Protein AF-A0A667X844-F1 (afdb_monomer_lite)

InterPro domains:
  IPR006612 THAP-type zinc finger [PF05485] (5-55)
  IPR006612 THAP-type zinc finger [PS50950] (1-88)

Secondary structure (DSSP, 8-state):
---B--STT---BTTT-TTPEEEEPPPTTT-HHHHHHHHHHHTPPPPTT-SSPP---TT-EEEEP--SS----TTSSHHHHHHHHHHHHH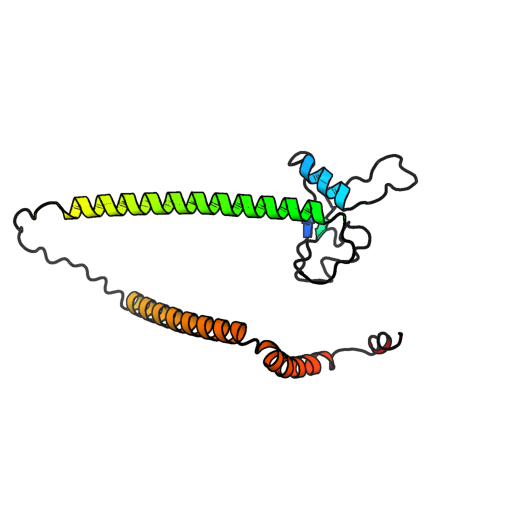HHHHHHHHHHHHHHHHHHHHHHHHHHHTS-----------------HHHHHHHHHHHHHHHHHHHHHHHHHHHHHTTTHHHHHHHHHHHHHHHHHTS--TTGGGGS---

Structure (mmCIF, N/CA/C/O backbone):
data_AF-A0A667X844-F1
#
_entry.id   AF-A0A667X844-F1
#
loop_
_atom_site.group_PDB
_atom_site.id
_atom_site.type_symbol
_atom_site.label_atom_id
_atom_site.label_alt_id
_atom_site.label_comp_id
_atom_site.label_asym_id
_atom_site.label_entity_id
_atom_site.label_seq_id
_atom_site.pdbx_PDB_ins_code
_atom_site.Cartn_x
_atom_site.Cartn_y
_atom_site.Cartn_z
_atom_site.occupancy
_atom_site.B_iso_or_equiv
_atom_site.auth_seq_id
_atom_site.auth_comp_id
_atom_site.auth_asym_id
_atom_site.auth_atom_id
_atom_site.pdbx_PDB_model_num
ATOM 1 N N . MET A 1 1 ? -3.459 14.988 -17.864 1.00 51.41 1 MET A N 1
ATOM 2 C CA . MET A 1 1 ? -2.355 14.413 -17.058 1.00 51.41 1 MET A CA 1
ATOM 3 C C . MET A 1 1 ? -1.675 13.345 -17.904 1.00 51.41 1 MET A C 1
ATOM 5 O O . MET A 1 1 ? -2.341 12.813 -18.775 1.00 51.41 1 MET A O 1
ATOM 9 N N . PRO A 1 2 ? -0.378 13.076 -17.726 1.00 56.25 2 PRO A N 1
ATOM 10 C CA . PRO A 1 2 ? 0.339 12.070 -18.507 1.00 56.25 2 PRO A CA 1
ATOM 11 C C . PRO A 1 2 ? -0.242 10.696 -18.196 1.00 56.25 2 PRO A C 1
ATOM 13 O O . PRO A 1 2 ? -0.284 10.296 -17.034 1.00 56.25 2 PRO A O 1
ATOM 16 N N . ASP A 1 3 ? -0.723 10.018 -19.230 1.00 67.56 3 ASP A N 1
ATOM 17 C CA . ASP A 1 3 ? -1.521 8.801 -19.090 1.00 67.56 3 ASP A CA 1
ATOM 18 C C . ASP A 1 3 ? -0.671 7.521 -19.130 1.00 67.56 3 ASP A C 1
ATOM 20 O O . ASP A 1 3 ? -1.237 6.439 -19.033 1.00 67.56 3 ASP A O 1
ATOM 24 N N . SER A 1 4 ? 0.661 7.611 -19.248 1.00 73.94 4 SER A N 1
ATOM 25 C CA . SER A 1 4 ? 1.564 6.467 -19.445 1.00 73.94 4 SER A CA 1
ATOM 26 C C . SER A 1 4 ? 2.679 6.367 -18.399 1.00 73.94 4 SER A C 1
ATOM 28 O O . SER A 1 4 ? 3.168 7.364 -17.860 1.00 73.94 4 SER A O 1
ATOM 30 N N . CYS A 1 5 ? 3.096 5.132 -18.113 1.00 81.3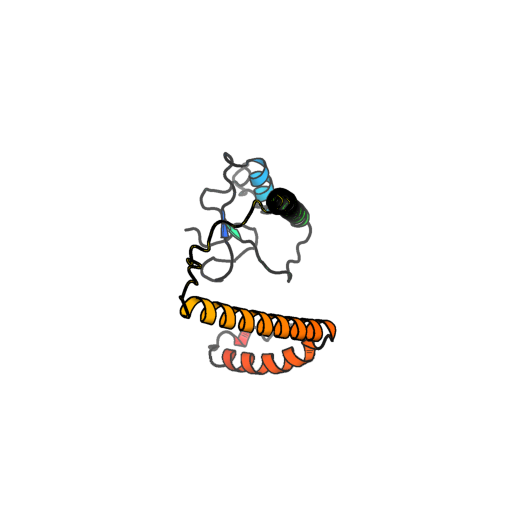1 5 CYS A N 1
ATOM 31 C CA . CYS A 1 5 ? 4.253 4.853 -17.268 1.00 81.31 5 CYS A CA 1
ATOM 32 C C . CYS A 1 5 ? 5.580 5.208 -17.964 1.00 81.31 5 CYS A C 1
ATOM 34 O O . CYS A 1 5 ? 5.749 4.992 -19.161 1.00 81.31 5 CYS A O 1
ATOM 36 N N . CYS A 1 6 ? 6.556 5.703 -17.198 1.00 80.88 6 CYS A N 1
ATOM 37 C CA . CYS A 1 6 ? 7.896 6.007 -17.703 1.00 80.88 6 CYS A CA 1
ATOM 38 C C . CYS A 1 6 ? 8.929 4.867 -17.603 1.00 80.88 6 CYS A C 1
ATOM 40 O O . CYS A 1 6 ? 10.058 5.055 -18.063 1.00 80.88 6 CYS A O 1
ATOM 42 N N . ALA A 1 7 ? 8.583 3.717 -17.019 1.00 79.88 7 ALA A N 1
ATOM 43 C CA . ALA A 1 7 ? 9.469 2.556 -16.950 1.00 79.88 7 ALA A CA 1
ATOM 44 C C . ALA A 1 7 ? 9.720 1.975 -18.352 1.00 79.88 7 ALA A C 1
ATOM 46 O O . ALA A 1 7 ? 8.810 1.923 -19.182 1.00 79.88 7 ALA A O 1
ATOM 47 N N . VAL A 1 8 ? 10.958 1.553 -18.626 1.00 74.75 8 VAL A N 1
ATOM 48 C CA . VAL A 1 8 ? 11.328 0.943 -19.914 1.00 74.75 8 VAL A CA 1
ATOM 49 C C . VAL A 1 8 ? 10.532 -0.350 -20.115 1.00 74.75 8 VAL A C 1
ATOM 51 O O . VAL A 1 8 ? 10.441 -1.167 -19.204 1.00 74.75 8 VAL A O 1
ATOM 54 N N . GLY A 1 9 ? 9.921 -0.512 -21.292 1.00 75.25 9 GLY A N 1
ATOM 55 C CA . GLY A 1 9 ? 9.084 -1.673 -21.622 1.00 75.25 9 GLY A CA 1
ATOM 56 C C . GLY A 1 9 ? 7.682 -1.658 -21.002 1.00 75.25 9 GLY A C 1
ATOM 57 O O . GLY A 1 9 ? 6.893 -2.558 -21.268 1.00 75.25 9 GLY A O 1
ATOM 58 N N . CYS A 1 10 ? 7.331 -0.643 -20.206 1.00 76.94 10 CYS A N 1
ATOM 59 C CA . CYS A 1 10 ? 5.986 -0.536 -19.662 1.00 76.94 10 CYS A CA 1
ATOM 60 C C . CYS A 1 10 ? 5.039 0.154 -20.647 1.00 76.94 10 CYS A C 1
ATOM 62 O O . CYS A 1 10 ? 5.201 1.331 -20.968 1.00 76.94 10 CYS A O 1
ATOM 64 N N . THR A 1 11 ? 4.000 -0.565 -21.063 1.00 78.06 11 THR A N 1
ATOM 65 C CA . THR A 1 11 ? 2.908 -0.045 -21.897 1.00 78.06 11 THR A CA 1
ATOM 66 C C . THR A 1 11 ? 1.674 0.349 -21.086 1.00 78.06 11 THR A C 1
ATOM 68 O O . THR A 1 11 ? 0.710 0.846 -21.658 1.00 78.06 11 THR A O 1
ATOM 71 N N . ASN A 1 12 ? 1.695 0.186 -19.754 1.00 78.81 12 ASN A N 1
ATOM 72 C CA . ASN A 1 12 ? 0.534 0.461 -18.910 1.00 78.81 12 ASN A CA 1
ATOM 73 C C . ASN A 1 12 ? 0.123 1.932 -18.992 1.00 78.81 12 ASN A C 1
ATOM 75 O O . ASN A 1 12 ? 0.913 2.842 -18.694 1.00 78.81 12 ASN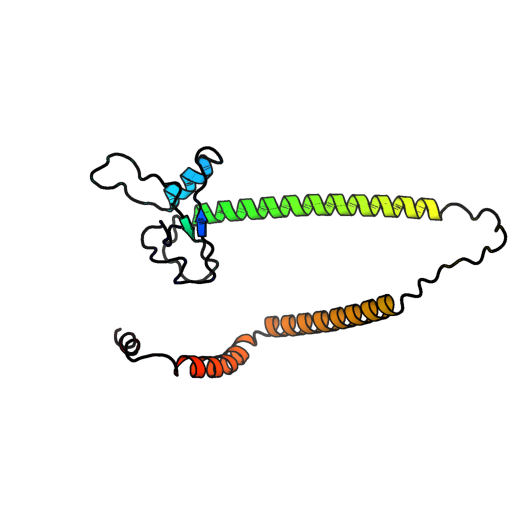 A O 1
ATOM 79 N N . ARG A 1 13 ? -1.156 2.137 -19.312 1.00 79.50 13 ARG A N 1
ATOM 80 C CA . ARG A 1 13 ? -1.798 3.444 -19.283 1.00 79.50 13 ARG A CA 1
ATOM 81 C C . ARG A 1 13 ? -2.845 3.531 -18.188 1.00 79.50 13 ARG A C 1
ATOM 83 O O . ARG A 1 13 ? -3.535 2.560 -17.889 1.00 79.50 13 ARG A O 1
ATOM 90 N N . ARG A 1 14 ? -2.999 4.723 -17.609 1.00 74.50 14 ARG A N 1
ATOM 91 C CA . ARG A 1 14 ? -3.950 4.975 -16.515 1.00 74.50 14 ARG A CA 1
ATOM 92 C C . ARG A 1 14 ? -5.391 4.658 -16.905 1.00 74.50 14 ARG A C 1
ATOM 94 O O . ARG A 1 14 ? -6.146 4.180 -16.071 1.00 74.50 14 ARG A O 1
ATOM 101 N N . ARG A 1 15 ? -5.758 4.922 -18.160 1.00 76.00 15 ARG A N 1
ATOM 102 C CA . ARG A 1 15 ? -7.121 4.701 -18.664 1.00 76.00 15 ARG A CA 1
ATOM 103 C C . ARG A 1 15 ? -7.431 3.236 -18.960 1.00 76.00 15 ARG A C 1
ATOM 105 O O . ARG A 1 15 ? -8.584 2.849 -18.886 1.00 76.00 15 ARG A O 1
ATOM 112 N N . GLU A 1 16 ? -6.414 2.445 -19.291 1.00 76.69 16 GLU A N 1
ATOM 113 C CA . GLU A 1 16 ? -6.584 1.057 -19.739 1.00 76.69 16 GLU A CA 1
ATOM 114 C C . GLU A 1 16 ? -6.698 0.076 -18.563 1.00 76.69 16 GLU A C 1
ATOM 116 O O . GLU A 1 16 ? -7.256 -1.004 -18.716 1.00 76.69 16 GLU A O 1
ATOM 121 N N . LYS A 1 17 ? -6.182 0.438 -17.378 1.00 69.94 17 LYS A N 1
ATOM 122 C CA . LYS A 1 17 ? -6.168 -0.433 -16.192 1.00 69.94 17 LYS A CA 1
ATOM 123 C C . LYS A 1 17 ? -6.682 0.297 -14.945 1.00 69.94 17 LYS A C 1
ATOM 125 O O . LYS A 1 17 ? -5.869 0.805 -14.160 1.00 69.94 17 LYS A O 1
ATOM 130 N N . PRO A 1 18 ? -8.013 0.365 -14.741 1.00 68.62 18 PRO A N 1
ATOM 131 C CA . PRO A 1 18 ? -8.572 0.878 -13.496 1.00 68.62 18 PRO A CA 1
ATOM 132 C C . PRO A 1 18 ? -8.127 -0.027 -12.335 1.00 68.62 18 PRO A C 1
ATOM 134 O O . PRO A 1 18 ? -8.265 -1.243 -12.401 1.00 68.62 18 PRO A O 1
ATOM 137 N N . GLY A 1 19 ? -7.529 0.558 -11.294 1.00 71.88 19 GLY A N 1
ATOM 138 C CA . GLY A 1 19 ? -6.980 -0.173 -10.139 1.00 71.88 19 GLY A CA 1
ATOM 139 C C . GLY A 1 19 ? -5.459 -0.079 -9.976 1.00 71.88 19 GLY A C 1
ATOM 140 O O . GLY A 1 19 ? -4.936 -0.442 -8.926 1.00 71.88 19 GLY A O 1
ATOM 141 N N . LEU A 1 20 ? -4.736 0.464 -10.964 1.00 72.81 20 LEU A N 1
ATOM 142 C CA . LEU A 1 20 ? -3.312 0.772 -10.811 1.00 72.81 20 LEU A CA 1
ATOM 143 C C . LEU A 1 20 ? -3.088 2.169 -10.218 1.00 72.81 20 LEU A C 1
ATOM 145 O O . LEU A 1 20 ? -3.612 3.175 -10.704 1.00 72.81 20 LEU A O 1
ATOM 149 N N . CYS A 1 21 ? -2.233 2.241 -9.197 1.00 76.31 21 CYS A N 1
ATOM 150 C CA . CYS A 1 21 ? -1.801 3.500 -8.600 1.00 76.31 21 CYS A CA 1
ATOM 151 C C . CYS A 1 21 ? -0.611 4.083 -9.370 1.00 76.31 21 CYS A C 1
ATOM 153 O O . CYS A 1 21 ? 0.425 3.436 -9.529 1.00 76.31 21 CYS A O 1
ATOM 155 N N . PHE A 1 22 ? -0.751 5.336 -9.811 1.00 78.00 22 PHE A N 1
ATOM 156 C CA . PHE A 1 22 ? 0.313 6.101 -10.463 1.00 78.00 22 PHE A CA 1
ATOM 157 C C . PHE A 1 22 ? 0.939 7.059 -9.457 1.00 78.00 22 PHE A C 1
ATOM 159 O O . PHE A 1 22 ? 0.264 7.944 -8.932 1.00 78.00 22 PHE A O 1
ATOM 166 N N . TYR A 1 23 ? 2.238 6.905 -9.231 1.00 83.44 23 TYR A N 1
ATOM 167 C CA . TYR A 1 23 ? 3.029 7.735 -8.338 1.00 83.44 23 TYR A CA 1
ATOM 168 C C . TYR A 1 23 ? 3.884 8.707 -9.135 1.00 83.44 23 TYR A C 1
ATOM 170 O O . TYR A 1 23 ? 4.505 8.364 -10.145 1.00 83.44 23 TYR A O 1
ATOM 178 N N . ARG A 1 24 ? 3.936 9.944 -8.649 1.00 84.56 24 ARG A N 1
ATOM 179 C CA . ARG A 1 24 ? 4.835 10.966 -9.172 1.00 84.56 24 ARG A CA 1
ATOM 180 C C . ARG A 1 24 ? 6.241 10.729 -8.630 1.00 84.56 24 ARG A C 1
ATOM 182 O O . ARG A 1 24 ? 6.404 10.440 -7.445 1.00 84.56 24 ARG A O 1
ATOM 189 N N . ILE A 1 25 ? 7.249 10.883 -9.484 1.00 84.88 25 ILE A N 1
ATOM 190 C CA . ILE A 1 25 ? 8.648 10.814 -9.047 1.00 84.88 25 ILE A CA 1
ATOM 191 C C . ILE A 1 25 ? 8.916 11.972 -8.069 1.00 84.88 25 ILE A C 1
ATOM 193 O O . ILE A 1 25 ? 8.533 13.106 -8.379 1.00 84.88 25 ILE A O 1
ATOM 197 N N . PRO A 1 26 ? 9.569 11.722 -6.916 1.00 85.19 26 PRO A N 1
ATOM 198 C CA . PRO A 1 26 ? 9.889 12.770 -5.955 1.00 85.19 26 PRO A CA 1
ATOM 199 C C . PRO A 1 26 ? 10.634 13.955 -6.582 1.00 85.19 26 PRO A C 1
ATOM 201 O O . PRO A 1 26 ? 11.457 13.805 -7.499 1.00 85.19 26 PRO A O 1
ATOM 204 N N . SER A 1 27 ? 10.339 15.152 -6.071 1.00 83.38 27 SER A N 1
ATOM 205 C CA . SER A 1 27 ? 11.084 16.356 -6.424 1.00 83.38 27 SER A CA 1
ATOM 206 C C . SER A 1 27 ? 12.516 16.245 -5.914 1.00 83.38 27 SER A C 1
ATOM 208 O O . SER A 1 27 ? 12.763 15.696 -4.840 1.00 83.38 27 SER A O 1
ATOM 210 N N . PHE A 1 28 ? 13.457 16.822 -6.662 1.00 82.69 28 PHE A N 1
ATOM 211 C CA . PHE A 1 28 ? 14.844 16.926 -6.214 1.00 82.69 28 PHE A CA 1
ATOM 212 C C . PHE A 1 28 ? 14.962 17.744 -4.918 1.00 82.69 28 PHE A C 1
ATOM 214 O O . PHE A 1 28 ? 15.786 17.419 -4.075 1.00 82.69 28 PHE A O 1
ATOM 221 N N . LYS A 1 29 ? 14.103 18.761 -4.740 1.00 84.81 29 LYS A N 1
ATOM 222 C CA . LYS A 1 29 ? 14.078 19.597 -3.528 1.00 84.81 29 LYS A CA 1
ATOM 223 C C . LYS A 1 29 ? 13.591 18.842 -2.290 1.00 84.81 29 LYS A C 1
ATOM 225 O O . LYS A 1 29 ? 14.077 19.114 -1.203 1.00 84.81 29 LYS A O 1
ATOM 230 N N . ASP A 1 30 ? 12.645 17.918 -2.463 1.00 83.00 30 ASP A N 1
ATOM 231 C CA . ASP A 1 30 ? 12.010 17.242 -1.330 1.00 83.00 30 ASP A CA 1
ATOM 232 C C . ASP A 1 30 ? 12.876 16.084 -0.831 1.00 83.00 30 ASP A C 1
ATOM 234 O O . ASP A 1 30 ? 13.076 15.932 0.366 1.00 83.00 30 ASP A O 1
ATOM 238 N N . ASN A 1 31 ? 13.350 15.229 -1.747 1.00 80.06 31 ASN A N 1
ATOM 239 C CA . ASN A 1 31 ? 14.110 14.023 -1.411 1.00 80.06 31 ASN A CA 1
ATOM 240 C C . ASN A 1 31 ? 15.048 13.628 -2.573 1.00 80.06 31 ASN A C 1
ATOM 242 O O . ASN A 1 31 ? 14.674 12.786 -3.404 1.00 80.06 31 ASN A O 1
ATOM 246 N N . PRO A 1 32 ? 16.262 14.203 -2.651 1.00 85.94 32 PRO A N 1
ATOM 247 C CA . PRO A 1 32 ? 17.182 13.966 -3.764 1.00 85.94 32 PRO A CA 1
ATOM 248 C C . PRO A 1 32 ? 17.677 12.512 -3.825 1.00 85.94 32 PRO A C 1
ATOM 250 O O . PRO A 1 32 ? 17.708 11.922 -4.904 1.00 85.94 32 PRO A O 1
ATOM 253 N N . GLU A 1 33 ? 17.974 11.890 -2.681 1.00 83.31 33 GLU A N 1
ATOM 254 C CA . GLU A 1 33 ? 18.429 10.492 -2.615 1.00 83.31 33 GLU A CA 1
ATOM 255 C C . GLU A 1 33 ? 17.376 9.522 -3.160 1.00 83.31 33 GLU A C 1
ATOM 257 O O . GLU A 1 33 ? 17.647 8.699 -4.036 1.00 83.31 33 GLU A O 1
ATOM 262 N N . ARG A 1 34 ? 16.127 9.673 -2.704 1.00 80.81 34 ARG A N 1
ATOM 263 C CA . ARG A 1 34 ? 15.004 8.846 -3.159 1.00 80.81 34 ARG A CA 1
ATOM 264 C C . ARG A 1 34 ? 14.739 9.027 -4.651 1.00 80.81 34 ARG A C 1
ATOM 266 O O . ARG A 1 34 ? 14.442 8.054 -5.340 1.00 80.81 34 ARG A O 1
ATOM 273 N N . ARG A 1 35 ? 14.857 10.256 -5.160 1.00 85.69 35 ARG A N 1
ATOM 274 C CA . ARG A 1 35 ? 14.744 10.538 -6.595 1.00 85.69 35 ARG A CA 1
ATOM 275 C C . ARG A 1 35 ? 15.824 9.802 -7.391 1.00 85.69 35 ARG A C 1
ATOM 277 O O . ARG A 1 35 ? 15.490 9.190 -8.401 1.00 85.69 35 ARG A O 1
ATOM 284 N N . ASN A 1 36 ? 17.075 9.816 -6.933 1.00 82.25 36 ASN A N 1
ATOM 285 C CA . ASN A 1 36 ? 18.177 9.127 -7.609 1.00 82.25 36 ASN A CA 1
ATOM 286 C C . ASN A 1 36 ? 17.965 7.608 -7.657 1.00 82.25 36 ASN A C 1
ATOM 288 O O . ASN A 1 36 ? 18.173 7.007 -8.708 1.00 82.25 36 ASN A O 1
ATOM 292 N N . LEU A 1 37 ? 17.460 7.007 -6.574 1.00 82.44 37 LEU A N 1
ATOM 293 C CA . LEU A 1 37 ? 17.084 5.587 -6.546 1.00 82.44 37 LEU A CA 1
ATOM 294 C C . LEU A 1 37 ? 15.975 5.250 -7.553 1.00 82.44 37 LEU A C 1
ATOM 296 O O . LEU A 1 37 ? 15.987 4.196 -8.180 1.00 82.44 37 LEU A O 1
ATOM 300 N N . TRP A 1 38 ? 15.004 6.146 -7.730 1.00 83.94 38 TRP A N 1
ATOM 301 C CA . TRP A 1 38 ? 13.934 5.943 -8.708 1.00 83.94 38 TRP A CA 1
ATOM 302 C C . TRP A 1 38 ? 14.451 6.075 -10.143 1.00 83.94 38 TRP A C 1
ATOM 304 O O . TRP A 1 38 ? 14.098 5.265 -10.996 1.00 83.94 38 TRP A O 1
ATOM 314 N N . ILE A 1 39 ? 15.317 7.056 -10.413 1.00 83.06 39 ILE A N 1
ATOM 315 C CA . ILE A 1 39 ? 15.951 7.234 -11.728 1.00 83.06 39 ILE A CA 1
ATOM 316 C C . ILE A 1 39 ? 16.810 6.013 -12.081 1.00 83.06 39 ILE A C 1
ATOM 318 O O . ILE A 1 39 ? 16.698 5.498 -13.195 1.00 83.06 39 ILE A O 1
ATOM 322 N N . SER A 1 40 ? 17.609 5.509 -11.134 1.00 79.81 40 SER A N 1
ATOM 323 C CA . SER A 1 40 ? 18.455 4.333 -11.358 1.00 79.81 40 SER A CA 1
ATOM 324 C C . SER A 1 40 ? 17.640 3.058 -11.586 1.00 79.81 40 SER A C 1
ATOM 326 O O . SER A 1 40 ? 18.038 2.226 -12.398 1.00 79.81 40 SER A O 1
ATOM 328 N N . ALA A 1 41 ? 16.477 2.917 -10.942 1.00 78.06 41 ALA A N 1
ATOM 329 C CA . ALA A 1 41 ? 15.582 1.778 -11.140 1.00 78.06 41 ALA A CA 1
ATOM 330 C C . ALA A 1 41 ? 14.891 1.783 -12.515 1.00 78.06 41 ALA A C 1
ATOM 332 O O . ALA A 1 41 ? 14.689 0.722 -13.101 1.00 78.06 41 ALA A O 1
ATOM 333 N N . ILE A 1 42 ? 14.548 2.964 -13.044 1.00 79.25 42 ILE A N 1
ATOM 334 C CA . ILE A 1 42 ? 13.894 3.109 -14.356 1.00 79.25 42 ILE A CA 1
ATOM 335 C C . ILE A 1 42 ? 14.845 2.716 -15.500 1.00 79.25 42 ILE A C 1
ATOM 337 O O . ILE A 1 42 ? 14.365 2.287 -16.549 1.00 79.25 42 ILE A O 1
ATOM 341 N N . LYS A 1 43 ? 16.171 2.841 -15.301 1.00 72.31 43 LYS A N 1
ATOM 342 C CA . LYS A 1 43 ? 17.227 2.472 -16.269 1.00 72.31 43 LYS A CA 1
ATOM 343 C C . LYS A 1 43 ? 16.960 2.986 -17.691 1.00 72.31 43 LYS A C 1
ATOM 345 O O . LYS A 1 43 ? 17.188 2.286 -18.675 1.00 72.31 43 LYS A O 1
ATOM 350 N N . ARG A 1 44 ? 16.437 4.209 -17.816 1.00 76.44 44 ARG A N 1
ATOM 351 C CA . ARG A 1 44 ? 16.210 4.818 -19.129 1.00 76.44 44 ARG A CA 1
ATOM 352 C C . ARG A 1 44 ? 17.543 5.308 -19.678 1.00 76.44 44 ARG A C 1
ATOM 354 O O . ARG A 1 44 ? 18.184 6.150 -19.051 1.00 76.44 44 ARG A O 1
ATOM 361 N N . ASN A 1 45 ? 17.931 4.799 -20.841 1.00 70.81 45 ASN A N 1
ATOM 362 C CA . ASN A 1 45 ? 19.102 5.308 -21.543 1.00 70.81 45 ASN A CA 1
ATOM 363 C C . ASN A 1 45 ? 18.863 6.768 -21.944 1.00 70.81 45 ASN A C 1
ATOM 365 O O . ASN A 1 45 ? 17.739 7.153 -22.289 1.00 70.81 45 ASN A O 1
ATOM 369 N N . SER A 1 46 ? 19.918 7.578 -21.870 1.00 69.81 46 SER A N 1
ATOM 370 C CA . SER A 1 46 ? 19.923 8.901 -22.486 1.00 69.81 46 SER A CA 1
ATOM 371 C C . SER A 1 46 ? 19.678 8.760 -23.987 1.00 69.81 46 SER A C 1
ATOM 373 O O . SER A 1 46 ? 20.038 7.749 -24.597 1.00 69.81 46 SER A O 1
ATOM 375 N N . ALA A 1 47 ? 19.019 9.757 -24.577 1.00 67.50 47 ALA A N 1
ATOM 376 C CA . ALA A 1 47 ? 18.899 9.810 -26.025 1.00 67.50 47 ALA A CA 1
ATOM 377 C C . ALA A 1 47 ? 20.316 9.852 -26.631 1.00 67.50 47 ALA A C 1
ATOM 379 O O . ALA A 1 47 ? 21.175 10.538 -26.076 1.00 67.50 47 ALA A O 1
ATOM 380 N N . PRO A 1 48 ? 20.579 9.137 -27.736 1.00 59.22 48 PRO A N 1
ATOM 381 C CA . PRO A 1 48 ? 21.925 9.013 -28.300 1.00 59.22 48 PRO A CA 1
ATOM 382 C C . PRO A 1 48 ? 22.556 10.353 -28.723 1.00 59.22 48 PRO A C 1
ATOM 384 O O . PRO A 1 48 ? 23.774 10.435 -28.826 1.00 59.22 48 PRO A O 1
ATOM 387 N N . GLU A 1 49 ? 21.753 11.403 -28.919 1.00 64.81 49 GLU A N 1
ATOM 388 C CA . GLU A 1 49 ? 22.216 12.759 -29.256 1.00 64.81 49 GLU A CA 1
ATOM 389 C C . GLU A 1 49 ? 22.620 13.615 -28.047 1.00 64.81 49 GLU A C 1
ATOM 391 O O . GLU A 1 49 ? 23.356 14.588 -28.199 1.00 64.81 49 GLU A O 1
ATOM 396 N N . GLU A 1 50 ? 22.176 13.272 -26.837 1.00 61.09 50 GLU A N 1
ATOM 397 C CA . GLU A 1 50 ? 22.447 14.072 -25.649 1.00 61.09 50 GLU A CA 1
ATOM 398 C C . GLU A 1 50 ? 23.370 13.306 -24.702 1.00 61.09 50 GLU A C 1
ATOM 400 O O . GLU A 1 50 ? 22.995 12.302 -24.099 1.00 61.09 50 GLU A O 1
ATOM 405 N N . SER A 1 51 ? 24.571 13.840 -24.472 1.00 67.38 51 SER A N 1
ATOM 406 C CA . SER A 1 51 ? 25.516 13.351 -23.453 1.00 67.38 51 SER A CA 1
ATOM 407 C C . SER A 1 51 ? 24.999 13.483 -22.010 1.00 67.38 51 SER A C 1
ATOM 409 O O . SER A 1 51 ? 25.728 13.220 -21.053 1.00 67.38 51 SER A O 1
ATOM 411 N N . LYS A 1 52 ? 23.747 13.915 -21.826 1.00 74.50 52 LYS A N 1
ATOM 412 C CA . LYS A 1 52 ? 23.130 14.141 -20.524 1.00 74.50 52 LYS A CA 1
ATOM 413 C C . LYS A 1 52 ? 22.275 12.938 -20.123 1.00 74.50 52 LYS A C 1
ATOM 415 O O . LYS A 1 52 ? 21.467 12.463 -20.920 1.00 74.50 52 LYS A O 1
ATOM 420 N N . PRO A 1 53 ? 22.393 12.466 -18.870 1.00 76.75 53 PRO A N 1
ATOM 421 C CA . PRO A 1 53 ? 21.545 11.395 -18.369 1.00 76.75 53 PRO A CA 1
ATOM 422 C C . PRO A 1 53 ? 20.078 11.834 -18.390 1.00 76.75 53 PRO A C 1
ATOM 424 O O . PRO A 1 53 ? 19.759 12.986 -18.084 1.00 76.75 53 PRO A O 1
ATOM 427 N N . TRP A 1 54 ? 19.179 10.904 -18.718 1.00 83.06 54 TRP A N 1
ATOM 428 C CA . TRP A 1 54 ? 17.744 11.175 -18.733 1.00 83.06 54 TRP A CA 1
ATOM 429 C C . TRP A 1 54 ? 17.267 11.700 -17.370 1.00 83.06 54 TRP A C 1
ATOM 431 O O . TRP A 1 54 ? 17.584 11.135 -16.321 1.00 83.06 54 TRP A O 1
ATOM 441 N N . GLN A 1 55 ? 16.473 12.774 -17.387 1.00 82.50 55 GLN A N 1
ATOM 442 C CA . GLN A 1 55 ? 15.915 13.387 -16.185 1.00 82.50 55 GLN A CA 1
ATOM 443 C C . GLN A 1 55 ? 14.383 13.349 -16.203 1.00 82.50 55 GLN A C 1
ATOM 445 O O . GLN A 1 55 ? 13.761 13.772 -17.181 1.00 82.50 55 GLN A O 1
ATOM 450 N N . PRO A 1 56 ? 13.737 12.901 -15.112 1.00 83.88 56 PRO A N 1
ATOM 451 C CA . PRO A 1 56 ? 12.290 12.898 -15.043 1.00 83.88 56 PRO A CA 1
ATOM 452 C C . PRO A 1 56 ? 11.734 14.312 -14.901 1.00 83.88 56 PRO A C 1
ATOM 454 O O . PRO A 1 56 ? 12.140 15.085 -14.025 1.00 83.88 56 PRO A O 1
ATOM 457 N N . SER A 1 57 ? 10.750 14.611 -15.743 1.00 81.69 57 SER A N 1
ATOM 458 C CA . SER A 1 57 ? 9.999 15.863 -15.747 1.00 81.69 57 SER A CA 1
ATOM 459 C C . SER A 1 57 ? 8.943 15.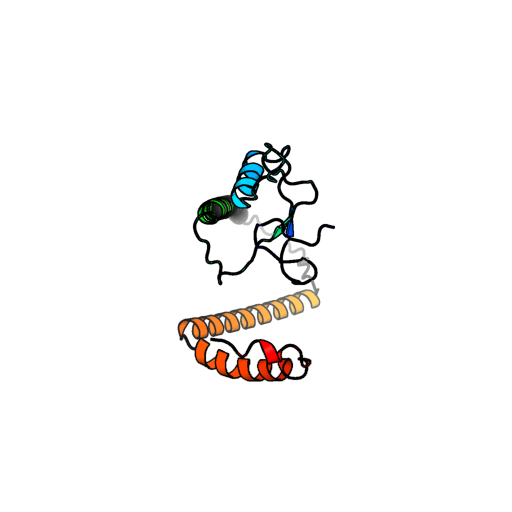902 -14.633 1.00 81.69 57 SER A C 1
ATOM 461 O O . SER A 1 57 ? 8.607 14.885 -14.023 1.00 81.69 57 SER A O 1
ATOM 463 N N . LYS A 1 58 ? 8.313 17.070 -14.433 1.00 77.00 58 LYS A N 1
ATOM 464 C CA . LYS A 1 58 ? 7.153 17.234 -13.530 1.00 77.00 58 LYS A CA 1
ATOM 465 C C . LYS A 1 58 ? 5.972 16.303 -13.843 1.00 77.00 58 LYS A C 1
ATOM 467 O O . LYS A 1 58 ? 5.125 16.114 -12.970 1.00 77.00 58 LYS A O 1
ATOM 472 N N . TYR A 1 59 ? 5.930 15.768 -15.058 1.00 75.69 59 TYR A N 1
ATOM 473 C CA . TYR A 1 59 ? 4.878 14.938 -15.636 1.00 75.69 59 TYR A CA 1
ATOM 474 C C . TYR A 1 59 ? 5.243 13.446 -15.649 1.00 75.69 59 TYR A C 1
ATOM 476 O O . TYR A 1 59 ? 4.490 12.602 -16.124 1.00 75.69 59 TYR A O 1
ATOM 484 N N . THR A 1 60 ? 6.400 13.077 -15.122 1.00 79.06 60 THR A N 1
ATOM 485 C CA . THR A 1 60 ? 6.851 11.695 -15.178 1.00 79.06 60 THR A CA 1
ATOM 486 C C . THR A 1 60 ? 6.283 10.895 -13.999 1.00 79.06 60 THR A C 1
ATOM 488 O O . THR A 1 60 ? 6.471 11.268 -12.839 1.00 79.06 60 THR A O 1
ATOM 491 N N . HIS A 1 61 ? 5.586 9.798 -14.310 1.00 76.81 61 HIS A N 1
ATOM 492 C CA . HIS A 1 61 ? 4.928 8.925 -13.336 1.00 76.81 61 HIS A CA 1
ATOM 493 C C . HIS A 1 61 ? 5.362 7.467 -13.524 1.00 76.81 61 HIS A C 1
ATOM 495 O O . HIS A 1 61 ? 5.571 7.004 -14.648 1.00 76.81 61 HIS A O 1
ATOM 501 N N . VAL A 1 62 ? 5.444 6.735 -12.419 1.00 77.38 62 VAL A N 1
ATOM 502 C CA . VAL A 1 62 ? 5.618 5.275 -12.390 1.00 77.38 62 VAL A CA 1
ATOM 503 C C . VAL A 1 62 ? 4.403 4.641 -11.726 1.00 77.38 62 VAL A C 1
ATOM 505 O O . VAL A 1 62 ? 3.750 5.270 -10.896 1.00 77.38 62 VAL A O 1
ATOM 508 N N . PHE A 1 63 ? 4.079 3.408 -12.095 1.00 75.06 63 PHE A N 1
ATOM 509 C CA . PHE A 1 63 ? 3.031 2.644 -11.421 1.00 75.06 63 PHE A CA 1
ATOM 510 C C . PHE A 1 63 ? 3.669 1.709 -10.395 1.00 75.06 63 PHE A C 1
ATOM 512 O O . PHE A 1 63 ? 4.801 1.265 -10.586 1.00 75.06 63 PHE A O 1
ATOM 519 N N . ALA A 1 64 ? 2.935 1.399 -9.331 1.00 62.03 64 ALA A N 1
ATOM 520 C CA . ALA A 1 64 ? 3.223 0.226 -8.516 1.00 62.03 64 ALA A CA 1
ATOM 521 C C . ALA A 1 64 ? 2.214 -0.860 -8.894 1.00 62.03 64 ALA A C 1
ATOM 523 O O . ALA A 1 64 ? 1.004 -0.626 -8.845 1.00 62.03 64 ALA A O 1
ATOM 524 N N . ALA A 1 65 ? 2.703 -2.027 -9.315 1.00 54.25 65 ALA A N 1
ATOM 525 C CA . ALA A 1 65 ? 1.862 -3.210 -9.405 1.00 54.25 65 ALA A CA 1
ATOM 526 C C . ALA A 1 65 ? 1.702 -3.796 -8.003 1.00 54.25 65 ALA A C 1
ATOM 528 O O . ALA A 1 65 ? 2.682 -4.199 -7.381 1.00 54.25 65 ALA A O 1
ATOM 529 N N . ASN A 1 66 ? 0.463 -3.884 -7.534 1.00 46.12 66 ASN A N 1
ATOM 530 C CA . ASN A 1 66 ? 0.118 -4.621 -6.325 1.00 46.12 66 ASN A CA 1
ATOM 531 C C . ASN A 1 66 ? -0.117 -6.093 -6.688 1.00 46.12 66 ASN A C 1
ATOM 533 O O . ASN A 1 66 ? -1.231 -6.575 -6.536 1.00 46.12 66 ASN A O 1
ATOM 537 N N . THR A 1 67 ? 0.850 -6.799 -7.277 1.00 41.75 67 THR A N 1
ATOM 538 C CA . THR A 1 67 ? 0.637 -8.221 -7.598 1.00 41.75 67 THR A CA 1
ATOM 539 C C . THR A 1 67 ? 1.889 -9.057 -7.382 1.00 41.75 67 THR A C 1
ATOM 541 O O . THR A 1 67 ? 2.946 -8.810 -7.957 1.00 41.75 67 THR A O 1
ATOM 544 N N . SER A 1 68 ? 1.727 -10.089 -6.555 1.00 45.00 68 SER A N 1
ATOM 545 C CA . SER A 1 68 ? 2.679 -11.166 -6.267 1.00 45.00 68 SER A CA 1
ATOM 546 C C . SER A 1 68 ? 2.878 -12.143 -7.435 1.00 45.00 68 SER A C 1
ATOM 548 O O . SER A 1 68 ? 3.310 -13.270 -7.224 1.00 45.00 68 SER A O 1
ATOM 550 N N . SER A 1 69 ? 2.556 -11.761 -8.669 1.00 44.59 69 SER A N 1
ATOM 551 C CA . SER A 1 69 ? 2.577 -12.675 -9.808 1.00 44.59 69 SER A CA 1
ATOM 552 C C . SER A 1 69 ? 3.181 -12.001 -11.033 1.00 44.59 69 SER A C 1
ATOM 554 O O . SER A 1 69 ? 2.649 -11.019 -11.551 1.00 44.59 69 SER A O 1
ATOM 556 N N . THR A 1 70 ? 4.270 -12.605 -11.517 1.00 42.75 70 THR A N 1
ATOM 557 C CA . THR A 1 70 ? 4.938 -12.380 -12.813 1.00 42.75 70 THR A CA 1
ATOM 558 C C . THR A 1 70 ? 5.628 -11.028 -13.021 1.00 42.75 70 THR A C 1
ATOM 560 O O . THR A 1 70 ? 5.137 -10.169 -13.744 1.00 42.75 70 THR A O 1
ATOM 563 N N . ILE A 1 71 ? 6.853 -10.886 -12.495 1.00 42.34 71 ILE A N 1
ATOM 564 C CA . ILE A 1 71 ? 7.869 -10.001 -13.095 1.00 42.34 71 ILE A CA 1
ATOM 565 C C . ILE A 1 71 ? 9.215 -10.741 -13.136 1.00 42.34 71 ILE A C 1
ATOM 567 O O . ILE A 1 71 ? 10.039 -10.640 -12.227 1.00 42.34 71 ILE A O 1
ATOM 571 N N . SER A 1 72 ? 9.446 -11.478 -14.225 1.00 38.16 72 SER A N 1
ATOM 572 C CA . SER A 1 72 ? 10.782 -11.923 -14.633 1.00 38.16 72 SER A CA 1
ATOM 573 C C . SER A 1 72 ? 11.588 -10.714 -15.101 1.00 38.16 72 SER A C 1
ATOM 575 O O . SER A 1 72 ? 11.565 -10.361 -16.272 1.00 38.16 72 SER A O 1
ATOM 577 N N . ASN A 1 73 ? 12.233 -10.028 -14.159 1.00 43.16 73 ASN A N 1
ATOM 578 C CA . ASN A 1 73 ? 13.494 -9.301 -14.349 1.00 43.16 73 ASN A CA 1
ATOM 579 C C . ASN A 1 73 ? 14.027 -8.892 -12.969 1.00 43.16 73 ASN A C 1
ATOM 581 O O . ASN A 1 73 ? 14.039 -7.731 -12.549 1.00 43.16 73 ASN A O 1
ATOM 585 N N . ALA A 1 74 ? 14.413 -9.926 -12.227 1.00 44.72 74 ALA A N 1
ATOM 586 C CA . ALA A 1 74 ? 14.956 -9.862 -10.886 1.00 44.72 74 ALA A CA 1
ATOM 587 C C . ALA A 1 74 ? 16.434 -9.467 -10.940 1.00 44.72 74 ALA A C 1
ATOM 589 O O . ALA A 1 74 ? 17.288 -10.321 -11.119 1.00 44.72 74 ALA A O 1
ATOM 590 N N . GLN A 1 75 ? 16.734 -8.174 -10.786 1.00 39.47 75 GLN A N 1
ATOM 591 C CA . GLN A 1 75 ? 18.012 -7.730 -10.202 1.00 39.47 75 GLN A CA 1
ATOM 592 C C . GLN A 1 75 ? 17.992 -6.255 -9.761 1.00 39.47 75 GLN A C 1
ATOM 594 O O . GLN A 1 75 ? 18.626 -5.920 -8.770 1.00 39.47 75 GLN A O 1
ATOM 599 N N . SER A 1 76 ? 17.195 -5.373 -10.381 1.00 42.66 76 SER A N 1
ATOM 600 C CA . SER A 1 76 ? 17.026 -3.978 -9.906 1.00 42.66 76 SER A CA 1
ATOM 601 C C . SER A 1 76 ? 15.859 -3.760 -8.936 1.00 42.66 76 SER A C 1
ATOM 603 O O . SER A 1 76 ? 15.761 -2.695 -8.334 1.00 42.66 76 SER A O 1
ATOM 605 N N . TYR A 1 77 ? 14.993 -4.758 -8.742 1.00 42.03 77 TYR A N 1
ATOM 606 C CA . TYR A 1 77 ? 13.846 -4.663 -7.826 1.00 42.03 77 TYR A CA 1
ATOM 607 C C . TYR A 1 77 ? 14.189 -5.031 -6.373 1.00 42.03 77 TYR A C 1
ATOM 609 O O . TYR A 1 77 ? 13.489 -4.625 -5.447 1.00 42.03 77 TYR A O 1
ATOM 617 N N . ILE A 1 78 ? 15.298 -5.747 -6.152 1.00 41.00 78 ILE A N 1
ATOM 618 C CA . ILE A 1 78 ? 15.717 -6.204 -4.817 1.00 41.00 78 ILE A CA 1
ATOM 619 C C . ILE A 1 78 ? 16.046 -5.004 -3.912 1.00 41.00 78 ILE A C 1
ATOM 621 O O . ILE A 1 78 ? 15.658 -4.996 -2.749 1.00 41.00 78 ILE A O 1
ATOM 625 N N . GLN A 1 79 ? 16.643 -3.936 -4.451 1.00 41.31 79 GLN A N 1
ATOM 626 C CA . GLN A 1 79 ? 16.997 -2.745 -3.666 1.00 41.31 79 GLN A CA 1
ATOM 627 C C . GLN A 1 79 ? 15.801 -1.815 -3.373 1.00 41.31 79 GLN A C 1
ATOM 629 O O . GLN A 1 79 ? 15.789 -1.100 -2.372 1.00 41.31 79 GLN A O 1
ATOM 634 N N . VAL A 1 80 ? 14.761 -1.836 -4.214 1.00 43.88 80 VAL A N 1
ATOM 635 C CA . VAL A 1 80 ? 13.514 -1.093 -3.953 1.00 43.88 80 VAL A CA 1
ATOM 636 C C . VAL A 1 80 ? 12.661 -1.835 -2.921 1.00 43.88 80 VAL A C 1
ATOM 638 O O . VAL A 1 80 ? 12.097 -1.202 -2.029 1.00 43.88 80 VAL A O 1
ATOM 641 N N . ASN A 1 81 ? 12.638 -3.170 -2.971 1.00 45.28 81 ASN A N 1
ATOM 642 C CA . ASN A 1 81 ? 11.929 -3.992 -1.991 1.00 45.28 81 ASN A CA 1
ATOM 643 C C . ASN A 1 81 ? 12.553 -3.925 -0.593 1.00 45.28 81 ASN A C 1
ATOM 645 O O . ASN A 1 81 ? 11.806 -3.827 0.376 1.00 45.28 81 ASN A O 1
ATOM 649 N N . THR A 1 82 ? 13.884 -3.885 -0.456 1.00 45.03 82 THR A N 1
ATOM 650 C CA . THR A 1 82 ? 14.514 -3.666 0.862 1.00 45.03 82 THR A CA 1
ATOM 651 C C . THR A 1 82 ? 14.181 -2.286 1.427 1.00 45.03 82 THR A C 1
ATOM 653 O O . THR A 1 82 ? 13.923 -2.151 2.621 1.00 45.03 82 THR A O 1
ATOM 656 N N . SER A 1 83 ? 14.097 -1.259 0.576 1.00 53.69 83 SER A N 1
ATOM 657 C CA . SER A 1 83 ? 13.713 0.091 1.000 1.00 53.69 83 SER A CA 1
ATOM 658 C C . SER A 1 83 ? 12.243 0.173 1.436 1.00 53.69 83 SER A C 1
ATOM 660 O O . SER A 1 83 ? 11.947 0.769 2.473 1.00 53.69 83 SER A O 1
ATOM 662 N N . ILE A 1 84 ? 11.324 -0.476 0.716 1.00 55.62 84 ILE A N 1
ATOM 663 C CA . ILE A 1 84 ? 9.908 -0.567 1.109 1.00 55.62 84 ILE A CA 1
ATOM 664 C C . ILE A 1 84 ? 9.750 -1.385 2.394 1.00 55.62 84 ILE A C 1
ATOM 666 O O . ILE A 1 84 ? 9.045 -0.938 3.296 1.00 55.62 84 ILE A O 1
ATOM 670 N N . HIS A 1 85 ? 10.455 -2.513 2.528 1.00 53.88 85 HIS A N 1
ATOM 671 C CA . HIS A 1 85 ? 10.460 -3.300 3.761 1.00 53.88 85 HIS A CA 1
ATOM 672 C C . HIS A 1 85 ? 10.962 -2.461 4.941 1.00 53.88 85 HIS A C 1
ATOM 674 O O . HIS A 1 85 ? 10.299 -2.397 5.966 1.00 53.88 85 HIS A O 1
ATOM 680 N N . SER A 1 86 ? 12.051 -1.703 4.764 1.00 61.16 86 SER A N 1
ATOM 681 C CA . SER A 1 86 ? 12.579 -0.801 5.801 1.00 61.16 86 SER A CA 1
ATOM 682 C C . SER A 1 86 ? 11.619 0.338 6.183 1.00 61.16 86 SER A C 1
ATOM 684 O O . SER A 1 86 ? 11.655 0.852 7.302 1.00 61.16 86 SER A O 1
ATOM 686 N N . LEU A 1 87 ? 10.772 0.789 5.251 1.00 64.50 87 LEU A N 1
ATOM 687 C CA . LEU A 1 87 ? 9.746 1.802 5.513 1.00 64.50 87 LEU A CA 1
ATOM 688 C C . LEU A 1 87 ? 8.562 1.193 6.259 1.00 64.50 87 LEU A C 1
ATOM 690 O O . LEU A 1 87 ? 8.048 1.812 7.188 1.00 64.50 87 LEU A O 1
ATOM 694 N N . MET A 1 88 ? 8.162 -0.017 5.874 1.00 67.62 88 MET A N 1
ATOM 695 C CA . MET A 1 88 ? 7.094 -0.763 6.527 1.00 67.62 88 MET A CA 1
ATOM 696 C C . MET A 1 88 ? 7.498 -1.160 7.951 1.00 67.62 88 MET A C 1
ATOM 698 O O . MET A 1 88 ? 6.741 -0.936 8.887 1.00 67.62 88 MET A O 1
ATOM 702 N N . GLU A 1 89 ? 8.742 -1.591 8.146 1.00 77.31 89 GLU A N 1
ATOM 703 C CA . GLU A 1 89 ? 9.322 -1.913 9.449 1.00 77.31 89 GLU A CA 1
ATOM 704 C C . GLU A 1 89 ? 9.433 -0.674 10.354 1.00 77.31 89 GLU A C 1
ATOM 706 O O . GLU A 1 89 ? 9.043 -0.722 11.522 1.00 77.31 89 GLU A O 1
ATOM 711 N N . ARG A 1 90 ? 9.846 0.486 9.815 1.00 81.69 90 ARG A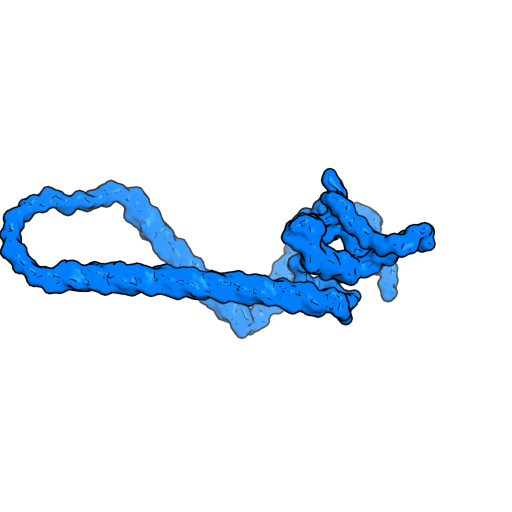 N 1
ATOM 712 C CA . ARG A 1 90 ? 9.802 1.763 10.556 1.00 81.69 90 ARG A CA 1
ATOM 713 C C . ARG A 1 90 ? 8.380 2.178 10.934 1.00 81.69 90 ARG A C 1
ATOM 715 O O . ARG A 1 90 ? 8.161 2.666 12.043 1.00 81.69 90 ARG A O 1
ATOM 722 N N . TYR A 1 91 ? 7.417 1.996 10.033 1.00 77.00 91 TYR A N 1
ATOM 723 C CA . TYR A 1 91 ? 6.009 2.294 10.295 1.00 77.00 91 TYR A CA 1
ATOM 724 C C . TYR A 1 91 ? 5.433 1.386 11.392 1.00 77.00 91 TYR A C 1
ATOM 726 O O . TYR A 1 91 ? 4.779 1.866 12.321 1.00 77.00 91 TYR A O 1
ATOM 734 N N . GLU A 1 92 ? 5.738 0.090 11.343 1.00 81.56 92 GLU A N 1
ATOM 735 C CA . GLU A 1 92 ? 5.355 -0.868 12.377 1.00 81.56 92 GLU A CA 1
ATOM 736 C C . GLU A 1 92 ? 5.982 -0.534 13.729 1.00 81.56 92 GLU A C 1
ATOM 738 O O . GLU A 1 92 ? 5.278 -0.522 14.737 1.00 81.56 92 GLU A O 1
ATOM 743 N N . GLN A 1 93 ? 7.276 -0.208 13.772 1.00 87.75 93 GLN A N 1
ATOM 744 C CA . GLN A 1 93 ? 7.955 0.200 15.004 1.00 87.75 93 GLN A CA 1
ATOM 745 C C . GLN A 1 93 ? 7.326 1.459 15.611 1.00 87.75 93 GLN A C 1
ATOM 747 O O . GLN A 1 93 ? 7.057 1.499 16.815 1.00 87.75 93 GLN A O 1
ATOM 752 N N . HIS A 1 94 ? 7.027 2.467 14.788 1.00 84.75 94 HIS A N 1
ATOM 753 C CA . HIS A 1 94 ? 6.338 3.673 15.239 1.00 84.75 94 HIS A CA 1
ATOM 754 C C . HIS A 1 94 ? 4.953 3.350 15.826 1.00 84.75 94 HIS A C 1
ATOM 756 O O . HIS A 1 94 ? 4.608 3.840 16.903 1.00 84.75 94 HIS A O 1
ATOM 762 N N . ASN A 1 95 ? 4.174 2.483 15.171 1.00 85.75 95 ASN A N 1
ATOM 763 C CA . ASN A 1 95 ? 2.870 2.054 15.680 1.00 85.75 95 ASN A CA 1
ATOM 764 C C . ASN A 1 95 ? 2.979 1.239 16.974 1.00 85.75 95 ASN A C 1
ATOM 766 O O . ASN A 1 95 ? 2.189 1.463 17.889 1.00 85.75 95 ASN A O 1
ATOM 770 N N . ARG A 1 96 ? 3.977 0.354 17.102 1.00 92.19 96 ARG A N 1
ATOM 771 C CA . ARG A 1 96 ? 4.244 -0.386 18.347 1.00 92.19 96 ARG A CA 1
ATOM 772 C C . ARG A 1 96 ? 4.540 0.571 19.500 1.00 92.19 96 ARG A C 1
ATOM 774 O O . ARG A 1 96 ? 3.935 0.439 20.559 1.00 92.19 96 ARG A O 1
ATOM 781 N N . MET A 1 97 ? 5.398 1.573 19.292 1.00 89.69 97 MET A N 1
ATOM 782 C CA . MET A 1 97 ? 5.697 2.580 20.319 1.00 89.69 97 MET A CA 1
ATOM 783 C C . MET A 1 97 ? 4.483 3.443 20.667 1.00 89.69 97 MET A C 1
ATOM 785 O O . MET A 1 97 ? 4.241 3.722 21.840 1.00 89.69 97 MET A O 1
ATOM 789 N N . LYS A 1 98 ? 3.697 3.853 19.667 1.00 91.00 98 LYS A N 1
ATOM 790 C CA . LYS A 1 98 ? 2.477 4.636 19.885 1.00 91.00 98 LYS A CA 1
ATOM 791 C C . LYS A 1 98 ? 1.438 3.849 20.688 1.00 91.00 98 LYS A C 1
ATOM 793 O O . LYS A 1 98 ? 0.874 4.397 21.631 1.00 91.00 98 LYS A O 1
ATOM 798 N N . ASN A 1 99 ? 1.230 2.577 20.353 1.00 89.56 99 ASN A N 1
ATOM 799 C CA . ASN A 1 99 ? 0.316 1.697 21.078 1.00 89.56 99 ASN A CA 1
ATOM 800 C C . ASN A 1 99 ? 0.817 1.416 22.496 1.00 89.56 99 ASN A C 1
ATOM 802 O O . ASN A 1 99 ? 0.024 1.480 23.426 1.00 89.56 99 ASN A O 1
ATOM 806 N N . LYS A 1 100 ? 2.127 1.202 22.681 1.00 94.19 100 LYS A N 1
ATOM 807 C CA . LYS A 1 100 ? 2.731 1.035 24.009 1.00 94.19 100 LYS A CA 1
ATOM 808 C C . LYS A 1 100 ? 2.473 2.251 24.904 1.00 94.19 100 LYS A C 1
ATOM 810 O O . LYS A 1 100 ? 1.966 2.090 26.003 1.00 94.19 100 LYS A O 1
ATOM 815 N N . ARG A 1 101 ? 2.715 3.468 24.400 1.00 92.06 101 ARG A N 1
ATOM 816 C CA . ARG A 1 101 ? 2.417 4.713 25.137 1.00 92.06 101 ARG A CA 1
ATOM 817 C C . ARG A 1 101 ? 0.928 4.878 25.444 1.00 92.06 101 ARG A C 1
ATOM 819 O O . ARG A 1 101 ? 0.575 5.453 26.465 1.00 92.06 101 ARG A O 1
ATOM 826 N N . ALA A 1 102 ? 0.049 4.448 24.539 1.00 92.06 102 ALA A N 1
ATOM 827 C CA . ALA A 1 102 ? -1.392 4.496 24.776 1.00 92.06 102 ALA A CA 1
ATOM 828 C C . ALA A 1 102 ? -1.820 3.505 25.870 1.00 92.06 102 ALA A C 1
ATOM 830 O O . ALA A 1 102 ? -2.697 3.830 26.663 1.00 92.06 102 ALA A O 1
ATOM 831 N N . GLU A 1 103 ? -1.184 2.336 25.930 1.00 91.81 103 GLU A N 1
ATOM 832 C CA . GLU A 1 103 ? -1.451 1.326 26.952 1.00 91.81 103 GLU A CA 1
ATOM 833 C C . GLU A 1 103 ? -0.895 1.727 28.322 1.00 91.81 103 GLU A C 1
ATOM 835 O O . GLU A 1 103 ? -1.603 1.613 29.313 1.00 91.81 103 GLU A O 1
ATOM 840 N N . GLU A 1 104 ? 0.307 2.307 28.380 1.00 92.81 104 GLU A N 1
ATOM 841 C CA . GLU A 1 104 ? 0.867 2.889 29.612 1.00 92.81 104 GLU A CA 1
ATOM 842 C C . GLU A 1 104 ? -0.071 3.962 30.190 1.00 92.81 104 GLU A C 1
ATOM 844 O O . GLU A 1 104 ? -0.391 3.937 31.373 1.00 92.81 104 GLU A O 1
ATOM 849 N N . LYS A 1 105 ? -0.612 4.849 29.342 1.00 92.62 105 LYS A N 1
ATOM 850 C CA . LYS A 1 105 ? -1.616 5.842 29.765 1.00 92.62 105 LYS A CA 1
ATOM 851 C C . LYS A 1 105 ? -2.923 5.218 30.251 1.00 92.62 105 LYS A C 1
ATOM 853 O O . LYS A 1 105 ? -3.596 5.798 31.096 1.00 92.62 105 LYS A O 1
ATOM 858 N N . ARG A 1 106 ? -3.323 4.072 29.693 1.00 91.75 106 ARG A N 1
ATOM 859 C CA . ARG A 1 106 ? -4.503 3.337 30.168 1.00 91.75 106 ARG A CA 1
ATOM 860 C C . ARG A 1 106 ? -4.250 2.719 31.532 1.00 91.75 106 ARG A C 1
ATOM 862 O O . ARG A 1 106 ? -5.128 2.802 32.377 1.00 91.75 106 ARG A O 1
ATOM 869 N N . GLN A 1 107 ? -3.078 2.129 31.739 1.00 92.19 107 GLN A N 1
ATOM 870 C CA . GLN A 1 107 ? -2.697 1.547 33.024 1.00 92.19 107 GLN A CA 1
ATOM 871 C C . GLN A 1 107 ? -2.628 2.613 34.121 1.00 92.19 107 GLN A C 1
ATOM 873 O O . GLN A 1 107 ? -3.221 2.413 35.173 1.00 92.19 107 GLN A O 1
ATOM 878 N N . ASP A 1 108 ? -2.026 3.769 33.832 1.00 93.19 108 ASP A N 1
ATOM 879 C CA . ASP A 1 108 ? -1.982 4.924 34.741 1.00 93.19 108 ASP A CA 1
ATOM 880 C C . ASP A 1 108 ? -3.396 5.407 35.120 1.00 93.19 108 ASP A C 1
ATOM 882 O O . ASP A 1 108 ? -3.733 5.551 36.293 1.00 93.19 108 ASP A O 1
ATOM 886 N N . ALA A 1 109 ? -4.292 5.543 34.136 1.00 91.31 109 ALA A N 1
ATOM 887 C CA . ALA A 1 109 ? -5.686 5.900 34.403 1.00 91.31 109 ALA A CA 1
ATOM 888 C C . ALA A 1 109 ? -6.425 4.846 35.251 1.00 91.31 109 ALA A C 1
ATOM 890 O O . ALA A 1 109 ? -7.233 5.202 36.107 1.00 91.31 109 ALA A O 1
ATOM 891 N N . VAL A 1 110 ? -6.162 3.554 35.023 1.00 93.69 110 VAL A N 1
ATOM 892 C CA . VAL A 1 110 ? -6.744 2.463 35.821 1.00 93.69 110 VAL A CA 1
ATOM 893 C C . VAL A 1 110 ? -6.225 2.499 37.257 1.00 93.69 110 VAL A C 1
ATOM 895 O O . VAL A 1 110 ? -7.016 2.315 38.177 1.00 93.69 110 VAL A O 1
ATOM 898 N N . GLU A 1 111 ? -4.938 2.773 37.467 1.00 93.88 111 GLU A N 1
ATOM 899 C CA . GLU A 1 111 ? -4.347 2.903 38.801 1.00 93.88 111 GLU A CA 1
ATOM 900 C C . GLU A 1 111 ? -4.961 4.071 39.580 1.00 93.88 111 GLU A C 1
ATOM 902 O O . GLU A 1 111 ? -5.373 3.892 40.727 1.00 93.88 111 GLU A O 1
ATOM 907 N N . VAL A 1 112 ? -5.120 5.235 38.939 1.00 93.19 112 VAL A N 1
ATOM 908 C CA . VAL A 1 112 ? -5.803 6.394 39.536 1.00 93.19 112 VAL A CA 1
ATOM 909 C C . VAL A 1 112 ? -7.242 6.044 39.927 1.00 93.19 112 VAL A C 1
ATOM 911 O O . VAL A 1 112 ? -7.673 6.364 41.033 1.00 93.19 112 VAL A O 1
ATOM 914 N N . LEU A 1 113 ? -7.988 5.349 39.061 1.00 89.81 113 LEU A N 1
ATOM 915 C CA . LEU A 1 113 ? -9.351 4.910 39.383 1.00 89.81 113 LEU A CA 1
ATOM 916 C C . LEU A 1 113 ? -9.382 3.922 40.554 1.00 89.81 113 LEU A C 1
ATOM 918 O O . LEU A 1 113 ? -10.270 4.013 41.402 1.00 89.81 113 LEU A O 1
ATOM 922 N N . LEU A 1 114 ? -8.409 3.011 40.632 1.00 91.44 114 LEU A N 1
ATOM 923 C CA . LEU A 1 114 ? -8.291 2.083 41.752 1.00 91.44 114 LEU A CA 1
ATOM 924 C C . LEU A 1 114 ? -8.050 2.841 43.062 1.00 91.44 114 LEU A C 1
ATOM 926 O O . LEU A 1 114 ? -8.725 2.573 44.049 1.00 91.44 114 LEU A O 1
ATOM 930 N N . GLN A 1 115 ? -7.148 3.828 43.064 1.00 87.81 115 GLN A N 1
ATOM 931 C CA . GLN A 1 115 ? -6.865 4.655 44.241 1.00 87.81 115 GLN A CA 1
ATOM 932 C C . GLN A 1 115 ? -8.083 5.460 44.705 1.00 87.81 115 GLN A C 1
ATOM 934 O O . GLN A 1 115 ? -8.309 5.573 45.908 1.00 87.81 115 GLN A O 1
ATOM 939 N N . LEU A 1 116 ? -8.894 5.970 43.774 1.00 84.25 116 LEU A N 1
ATOM 940 C CA . LEU A 1 116 ? -10.142 6.662 44.105 1.00 84.25 116 LEU A CA 1
ATOM 941 C C . LEU A 1 116 ? -11.190 5.716 44.710 1.00 84.25 116 LEU A C 1
ATOM 943 O O . LEU A 1 116 ? -11.943 6.135 45.583 1.00 84.25 116 LEU A O 1
ATOM 947 N N . SER A 1 117 ? -11.215 4.444 44.297 1.00 81.38 117 SER A N 1
ATOM 948 C CA . SER A 1 117 ? -12.109 3.432 44.886 1.00 81.38 117 SER A CA 1
ATOM 949 C C . SER A 1 117 ? -11.695 2.986 46.293 1.00 81.38 117 SER A C 1
ATOM 951 O O . SER A 1 117 ? -12.520 2.484 47.048 1.00 81.38 117 SER A O 1
ATOM 953 N N . SER A 1 118 ? -10.424 3.184 46.656 1.00 78.50 118 SER A N 1
ATOM 954 C CA . SER A 1 118 ? -9.858 2.803 47.955 1.00 78.50 118 SER A CA 1
ATOM 955 C C . SER A 1 118 ? -10.206 3.768 49.089 1.00 78.50 118 SER A C 1
ATOM 957 O O . SER A 1 118 ? -9.826 3.507 50.231 1.00 78.50 118 SER A O 1
ATOM 959 N N . VAL A 1 119 ? -10.856 4.901 48.799 1.00 75.38 119 VAL A N 1
ATOM 960 C CA . VAL A 1 119 ? -11.274 5.849 49.835 1.00 75.38 119 VAL A CA 1
ATOM 961 C C . VAL A 1 119 ? -12.375 5.177 50.661 1.00 75.38 119 VAL A C 1
ATOM 963 O O . VAL A 1 119 ? -13.420 4.851 50.100 1.00 75.38 119 VAL A O 1
ATOM 966 N N . PRO A 1 120 ? -12.157 4.921 51.966 1.00 64.25 120 PRO A N 1
ATOM 967 C CA . PRO A 1 120 ? -13.178 4.317 52.803 1.00 64.25 120 PRO A CA 1
ATOM 968 C C . PRO A 1 120 ? -14.399 5.232 52.840 1.00 64.25 120 PRO A C 1
ATOM 970 O O . PRO A 1 120 ? -14.276 6.435 53.073 1.00 64.25 120 PRO A O 1
ATOM 973 N N . ASP A 1 121 ? -15.544 4.614 52.574 1.00 56.44 121 ASP A N 1
ATOM 974 C CA . ASP A 1 121 ? -16.882 5.190 52.521 1.00 56.44 121 ASP A CA 1
ATOM 975 C C . ASP A 1 121 ? -17.111 6.094 53.743 1.00 56.44 121 ASP A C 1
ATOM 977 O O . ASP A 1 121 ? -17.290 5.628 54.873 1.00 56.44 121 ASP A O 1
ATOM 981 N N . ALA A 1 122 ? -17.009 7.408 53.536 1.00 60.53 122 ALA A N 1
ATOM 982 C CA . ALA A 1 122 ? -17.455 8.370 54.524 1.00 60.53 122 ALA A CA 1
ATOM 983 C C . ALA A 1 122 ? -18.986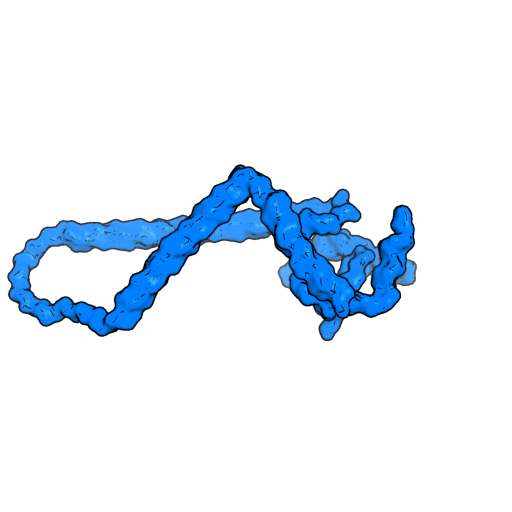 8.333 54.525 1.00 60.53 122 ALA A C 1
ATOM 985 O O . ALA A 1 122 ? -19.609 8.460 53.476 1.00 60.53 122 ALA A O 1
ATOM 986 N N . GLU A 1 123 ? -19.528 8.117 55.721 1.00 56.28 123 GLU A N 1
ATOM 987 C CA . GLU A 1 123 ? -20.932 7.959 56.109 1.00 56.28 123 GLU A CA 1
ATOM 988 C C . GLU A 1 123 ? -21.990 8.459 55.090 1.00 56.28 123 GLU A C 1
ATOM 990 O O . GLU A 1 123 ? -21.949 9.620 54.670 1.00 56.28 123 GLU A O 1
ATOM 995 N N . PRO A 1 124 ? -22.978 7.618 54.719 1.00 51.25 124 PRO A N 1
ATOM 996 C CA . PRO A 1 124 ? -23.938 7.924 53.664 1.00 51.25 124 PRO A CA 1
ATOM 997 C C . PRO A 1 124 ? -24.848 9.099 54.043 1.00 51.25 124 PRO A C 1
ATOM 999 O O . PRO A 1 124 ? -25.720 8.996 54.909 1.00 51.25 124 PRO A O 1
ATOM 1002 N N . ALA A 1 125 ? -24.680 10.216 53.336 1.00 61.62 125 ALA A N 1
ATOM 1003 C CA . ALA A 1 125 ? -25.697 11.255 53.237 1.00 61.62 125 ALA A CA 1
ATOM 1004 C C . ALA A 1 125 ? -26.940 10.706 52.495 1.00 61.62 125 ALA A C 1
ATOM 1006 O O . ALA A 1 125 ? -26.802 9.832 51.636 1.00 61.62 125 ALA A O 1
ATOM 1007 N N . PRO A 1 126 ? -28.157 11.183 52.828 1.00 58.22 126 PRO A N 1
ATOM 1008 C CA . PRO A 1 126 ? -29.414 10.600 52.360 1.00 58.22 126 PRO A CA 1
ATOM 1009 C C . PRO A 1 126 ? -29.529 10.567 50.826 1.00 58.22 126 PRO A C 1
ATOM 1011 O O . PRO A 1 126 ? -28.988 11.444 50.148 1.00 58.22 126 PRO A O 1
ATOM 1014 N N . PRO A 1 127 ? -30.250 9.569 50.279 1.00 47.53 127 PRO A N 1
ATOM 1015 C CA . PRO A 1 127 ? -30.252 9.261 48.857 1.00 47.53 127 PRO A CA 1
ATOM 1016 C C . PRO A 1 127 ? -30.943 10.379 48.074 1.00 47.53 127 PRO A C 1
ATOM 1018 O O . PRO A 1 127 ? -32.164 10.518 48.102 1.00 47.53 127 PRO A O 1
ATOM 1021 N N . ALA A 1 128 ? -30.152 11.173 47.357 1.00 51.38 128 ALA A N 1
ATOM 1022 C CA . ALA A 1 128 ? -30.656 11.913 46.214 1.00 51.38 128 ALA A CA 1
ATOM 1023 C C . ALA A 1 128 ? -30.797 10.911 45.061 1.00 51.38 128 ALA A C 1
ATOM 1025 O O . ALA A 1 128 ? -29.816 10.502 44.439 1.00 51.38 128 ALA A O 1
ATOM 1026 N N . GLU A 1 129 ? -32.030 10.457 44.855 1.00 52.22 129 GLU A N 1
ATOM 1027 C CA . GLU A 1 129 ? -32.460 9.676 43.702 1.00 52.22 129 GLU A CA 1
ATOM 1028 C C . GLU A 1 129 ? -32.249 10.491 42.423 1.00 52.22 129 GLU A C 1
ATOM 1030 O O . GLU A 1 129 ? -33.125 11.241 42.027 1.00 52.22 129 GLU A O 1
ATOM 1035 N N . ASP A 1 130 ? -31.096 10.360 41.774 1.00 54.59 130 ASP A N 1
ATOM 1036 C CA . ASP A 1 130 ? -30.913 10.799 40.388 1.00 54.59 130 ASP A CA 1
ATOM 1037 C C . ASP A 1 130 ? -29.903 9.875 39.685 1.00 54.59 130 ASP A C 1
ATOM 1039 O O . ASP A 1 130 ? -28.928 10.294 39.058 1.00 54.59 130 ASP A O 1
ATOM 1043 N N . GLU A 1 131 ? -30.150 8.562 39.753 1.00 51.91 131 GLU A N 1
ATOM 1044 C CA . GLU A 1 131 ? -29.665 7.670 38.703 1.00 51.91 131 GLU A CA 1
ATOM 1045 C C . GLU A 1 131 ? -30.426 8.020 37.427 1.00 51.91 131 GLU A C 1
ATOM 1047 O O . GLU A 1 131 ? -31.506 7.502 37.134 1.00 51.91 131 GLU A O 1
ATOM 1052 N N . GLN A 1 132 ? -29.855 8.937 36.652 1.00 57.44 132 GLN A N 1
ATOM 1053 C CA . GLN A 1 132 ? -30.342 9.276 35.329 1.00 57.44 132 GLN A CA 1
ATOM 1054 C C . GLN A 1 132 ? -30.056 8.104 34.383 1.00 57.44 132 GLN A C 1
ATOM 1056 O O . GLN A 1 132 ? -29.128 8.098 33.573 1.00 57.44 132 GLN A O 1
ATOM 1061 N N . GLN A 1 133 ? -30.888 7.075 34.523 1.00 49.50 133 GLN A N 1
ATOM 1062 C CA . GLN A 1 133 ? -31.009 5.928 33.651 1.00 49.50 133 GLN A CA 1
ATOM 1063 C C . GLN A 1 133 ? -31.348 6.462 32.259 1.00 49.50 133 GLN A C 1
ATOM 1065 O O . GLN A 1 133 ? -32.491 6.795 31.950 1.00 49.50 133 GLN A O 1
ATOM 1070 N N . CYS A 1 134 ? -30.316 6.627 31.429 1.00 50.75 134 CYS A N 1
ATOM 1071 C CA . CYS A 1 134 ? -30.431 7.151 30.075 1.00 50.75 134 CYS A CA 1
ATOM 1072 C C . CYS A 1 134 ? -31.391 6.265 29.267 1.00 50.75 134 CYS A C 1
ATOM 1074 O O . CYS A 1 134 ? -31.022 5.208 28.754 1.00 50.75 134 CYS A O 1
ATOM 1076 N N . GLN A 1 135 ? -32.648 6.705 29.156 1.00 55.19 135 GLN A N 1
ATOM 1077 C CA . GLN A 1 135 ? -33.744 6.005 28.485 1.00 55.19 135 GLN A CA 1
ATOM 1078 C C . GLN A 1 135 ? -33.653 6.052 26.955 1.00 55.19 135 GLN A C 1
ATOM 1080 O O . GLN A 1 135 ? -34.667 6.066 26.256 1.00 55.19 135 GLN A O 1
ATOM 1085 N N . ASN A 1 136 ? -32.454 6.055 26.380 1.00 66.94 136 ASN A N 1
ATOM 1086 C CA . ASN A 1 136 ? -32.337 5.955 24.936 1.00 66.94 136 ASN A CA 1
ATOM 1087 C C . ASN A 1 136 ? -32.441 4.473 24.551 1.00 66.94 136 ASN A C 1
ATOM 1089 O O . ASN A 1 136 ? -31.436 3.818 24.281 1.00 66.94 136 ASN A O 1
ATOM 1093 N N . LYS A 1 137 ? -33.668 3.924 24.562 1.00 76.56 137 LYS A N 1
ATOM 1094 C CA . LYS A 1 137 ? -33.998 2.554 24.102 1.00 76.56 137 LYS A CA 1
ATOM 1095 C C . LYS A 1 137 ? -33.299 2.231 22.773 1.00 76.56 137 LYS A C 1
ATOM 1097 O O . LYS A 1 137 ? -32.711 1.167 22.610 1.00 76.56 137 LYS A O 1
ATOM 1102 N N . THR A 1 138 ? -33.214 3.237 21.907 1.00 79.69 138 THR A N 1
ATOM 1103 C CA . THR A 1 138 ? -32.481 3.246 20.639 1.00 79.69 138 THR A CA 1
ATOM 1104 C C . THR A 1 138 ? -30.990 2.898 20.764 1.00 79.69 138 THR A C 1
ATOM 1106 O O . THR A 1 138 ? -30.439 2.219 19.900 1.00 79.69 138 THR A O 1
ATOM 1109 N N . CYS A 1 139 ? -30.295 3.361 21.808 1.00 78.56 139 CYS A N 1
ATOM 1110 C CA . CYS A 1 139 ? -28.888 3.016 22.045 1.00 78.56 139 CYS A CA 1
ATOM 1111 C C . CYS A 1 139 ? -28.728 1.563 22.493 1.00 78.56 139 CYS A C 1
ATOM 1113 O O . CYS A 1 139 ? -27.800 0.895 22.037 1.00 78.56 139 CYS A O 1
ATOM 1115 N N . LYS A 1 140 ? -29.641 1.059 23.331 1.00 86.19 140 LYS A N 1
ATOM 1116 C CA . LYS A 1 140 ? -29.618 -0.335 23.789 1.00 86.19 140 LYS A CA 1
ATOM 1117 C C . LYS A 1 140 ? -29.831 -1.306 22.624 1.00 86.19 140 LYS A C 1
ATOM 1119 O O . LYS A 1 140 ? -29.037 -2.221 22.436 1.00 86.19 140 LYS A O 1
ATOM 1124 N N . GLU A 1 141 ? -30.814 -1.034 21.770 1.00 90.88 141 GLU A N 1
ATOM 1125 C CA . GLU A 1 141 ? -31.084 -1.841 20.572 1.00 90.88 141 GLU A CA 1
ATOM 1126 C C . GLU A 1 141 ? -29.910 -1.835 19.581 1.00 90.88 141 GLU A C 1
ATOM 1128 O O . GLU A 1 141 ? -29.547 -2.873 19.021 1.00 90.88 141 GLU A O 1
ATOM 1133 N N . LYS A 1 142 ? -29.268 -0.674 19.376 1.00 91.75 142 LYS A N 1
ATOM 1134 C CA . LYS A 1 142 ? -28.069 -0.569 18.528 1.00 91.75 142 LYS A CA 1
ATOM 1135 C C . LYS A 1 142 ? -26.909 -1.389 19.083 1.00 91.75 142 LYS A C 1
ATOM 1137 O O . LYS A 1 142 ? -26.216 -2.043 18.305 1.00 91.75 142 LYS A O 1
ATOM 1142 N N . PHE A 1 143 ? -26.710 -1.368 20.398 1.00 91.44 143 PHE A N 1
ATOM 1143 C CA . PHE A 1 143 ? -25.674 -2.157 21.052 1.00 91.44 143 PHE A CA 1
ATOM 1144 C C . PHE A 1 143 ? -25.928 -3.660 20.883 1.00 91.44 143 PHE A C 1
ATOM 1146 O O . PHE A 1 143 ? -25.050 -4.376 20.411 1.00 91.44 143 PHE A O 1
ATOM 1153 N N . GLU A 1 144 ? -27.148 -4.127 21.153 1.00 93.88 144 GLU A N 1
ATOM 1154 C CA . GLU A 1 144 ? -27.528 -5.538 20.990 1.00 93.88 144 GLU A CA 1
ATOM 1155 C C . GLU A 1 144 ? -27.428 -6.010 19.528 1.00 93.88 144 GLU A C 1
ATOM 1157 O O . GLU A 1 144 ? -27.057 -7.154 19.250 1.00 93.88 144 GLU A O 1
ATOM 1162 N N . ARG A 1 145 ? -27.725 -5.132 18.560 1.00 96.25 145 ARG A N 1
ATOM 1163 C CA . ARG A 1 145 ? -27.531 -5.420 17.132 1.00 96.25 145 ARG A CA 1
ATOM 1164 C C . ARG A 1 145 ? -26.051 -5.576 16.779 1.00 96.25 145 ARG A C 1
ATOM 1166 O O . ARG A 1 145 ? -25.684 -6.579 16.175 1.00 96.25 145 ARG A O 1
ATOM 1173 N N . LEU A 1 146 ? -25.211 -4.621 17.178 1.00 95.31 146 LEU A N 1
ATOM 1174 C CA . LEU A 1 146 ? -23.764 -4.671 16.927 1.00 95.31 146 LEU A CA 1
ATOM 1175 C C . LEU A 1 146 ? -23.106 -5.868 17.615 1.00 95.31 146 LEU A C 1
ATOM 1177 O O . LEU A 1 146 ? -22.189 -6.478 17.070 1.00 95.31 146 LEU A O 1
ATOM 1181 N N . GLN A 1 147 ? -23.588 -6.230 18.801 1.00 95.25 147 GLN A N 1
ATOM 1182 C CA . GLN A 1 147 ? -23.095 -7.385 19.531 1.00 95.25 147 GLN A CA 1
ATOM 1183 C C . GLN A 1 147 ? -23.395 -8.688 18.776 1.00 95.25 147 GLN A C 1
ATOM 1185 O O . GLN A 1 147 ? -22.507 -9.532 18.656 1.00 95.25 147 GLN A O 1
ATOM 1190 N N . ARG A 1 148 ? -24.599 -8.832 18.200 1.00 96.12 148 ARG A N 1
ATOM 1191 C CA . ARG A 1 148 ? -24.943 -9.968 17.324 1.00 96.12 148 ARG A CA 1
ATOM 1192 C C . ARG A 1 148 ? -24.066 -10.029 16.077 1.00 96.12 148 ARG A C 1
ATOM 1194 O O . ARG A 1 148 ? -23.494 -11.078 15.799 1.00 96.12 148 ARG A O 1
ATOM 1201 N N . GLU A 1 149 ? -23.890 -8.905 15.390 1.00 95.94 149 GLU A N 1
ATOM 1202 C CA . GLU A 1 149 ? -23.048 -8.823 14.190 1.00 95.94 149 GLU A CA 1
ATOM 1203 C C . GLU A 1 149 ? -21.593 -9.226 14.490 1.00 95.94 149 GLU A C 1
ATOM 1205 O O . GLU A 1 149 ? -20.983 -10.007 13.758 1.00 95.94 149 GLU A O 1
ATOM 1210 N N . CYS A 1 150 ? -21.053 -8.795 15.635 1.00 95.19 150 CYS A N 1
ATOM 1211 C CA . CYS A 1 150 ? -19.730 -9.215 16.093 1.00 95.19 150 CYS A CA 1
ATOM 1212 C C . CYS A 1 150 ? -19.623 -10.736 16.307 1.00 95.19 150 CYS A C 1
ATOM 1214 O O . CYS A 1 150 ? -18.578 -11.324 16.011 1.00 95.19 150 CYS A O 1
ATOM 1216 N N . TYR A 1 151 ? -20.668 -11.380 16.837 1.00 96.06 151 TYR A N 1
ATOM 1217 C CA . TYR A 1 151 ? -20.680 -12.832 17.032 1.00 96.06 151 TYR A CA 1
ATOM 1218 C C . TYR A 1 151 ? -20.746 -13.588 15.702 1.00 96.06 151 TYR A C 1
ATOM 1220 O O . TYR A 1 151 ? -19.997 -14.549 15.516 1.00 96.06 151 TYR A O 1
ATOM 1228 N N . GLU A 1 152 ? -21.572 -13.131 14.762 1.00 94.44 152 GLU A N 1
ATOM 1229 C CA . GLU A 1 152 ? -21.676 -13.728 13.427 1.00 94.44 152 GLU A CA 1
ATOM 1230 C C . GLU A 1 152 ? -20.360 -13.618 12.655 1.00 94.44 152 GLU A C 1
ATOM 1232 O O . GLU A 1 152 ? -19.850 -14.625 12.158 1.00 94.44 152 GLU A O 1
ATOM 1237 N N . LEU A 1 153 ? -19.750 -12.429 12.635 1.00 93.81 153 LEU A N 1
ATOM 1238 C CA . LEU A 1 153 ? -18.463 -12.198 11.975 1.00 93.81 153 LEU A CA 1
ATOM 1239 C C . LEU A 1 153 ? -17.347 -13.046 12.590 1.00 93.81 153 LEU A C 1
ATOM 1241 O O . LEU A 1 153 ? -16.517 -13.604 11.869 1.00 93.81 153 LEU A O 1
ATOM 1245 N N . ARG A 1 154 ? -17.331 -13.198 13.919 1.00 94.75 154 ARG A N 1
ATOM 1246 C CA . ARG A 1 154 ? -16.373 -14.080 14.598 1.00 94.75 154 ARG A CA 1
ATOM 1247 C C . ARG A 1 154 ? -16.566 -15.537 14.178 1.00 94.75 154 ARG A C 1
ATOM 1249 O O . ARG A 1 154 ? -15.582 -16.215 13.889 1.00 94.75 154 ARG A O 1
ATOM 1256 N N . GLY A 1 155 ? -17.812 -16.002 14.102 1.00 94.75 155 GLY A N 1
ATOM 1257 C CA . GLY A 1 155 ? -18.142 -17.340 13.614 1.00 94.75 155 GLY A CA 1
ATOM 1258 C C . GLY A 1 155 ? -17.726 -17.551 12.156 1.00 94.75 155 GLY A C 1
ATOM 1259 O O . GLY A 1 155 ? -17.106 -18.564 11.839 1.00 94.75 155 GLY A O 1
ATOM 1260 N N . GLY A 1 156 ? -18.005 -16.584 11.279 1.00 93.12 156 GLY A N 1
ATOM 1261 C CA . GLY A 1 156 ? -17.603 -16.613 9.870 1.00 93.12 156 GLY A CA 1
ATOM 1262 C C . GLY A 1 156 ? -16.085 -16.673 9.699 1.00 93.12 156 GLY A C 1
ATOM 1263 O O . GLY A 1 156 ? -15.578 -17.538 8.987 1.00 93.12 156 GLY A O 1
ATOM 1264 N N . ASN A 1 157 ? -15.347 -15.838 10.432 1.00 92.06 157 ASN A N 1
ATOM 1265 C CA . ASN A 1 157 ? -13.884 -15.857 10.421 1.00 92.06 157 ASN A CA 1
ATOM 1266 C C . ASN A 1 157 ? -13.309 -17.184 10.930 1.00 92.06 157 ASN A C 1
ATOM 1268 O O . ASN A 1 157 ? -12.319 -17.666 10.383 1.00 92.06 157 ASN A O 1
ATOM 1272 N N . GLN A 1 158 ? -13.928 -17.804 11.940 1.00 94.69 158 GLN A N 1
ATOM 1273 C CA . GLN A 1 158 ? -13.513 -19.124 12.414 1.00 94.69 158 GLN A CA 1
ATOM 1274 C C . GLN A 1 158 ? -13.712 -20.187 11.322 1.00 94.69 158 GLN A C 1
ATOM 1276 O O . GLN A 1 158 ? -12.800 -20.966 11.064 1.00 94.69 158 GLN A O 1
ATOM 1281 N N . ARG A 1 159 ? -14.862 -20.182 10.631 1.00 90.81 159 ARG A N 1
ATOM 1282 C CA . ARG A 1 159 ? -15.137 -21.107 9.516 1.00 90.81 159 ARG A CA 1
ATOM 1283 C C . ARG A 1 159 ? -14.149 -20.920 8.369 1.00 90.81 159 ARG A C 1
ATOM 1285 O O . ARG A 1 159 ? -13.583 -21.898 7.901 1.00 90.81 159 ARG A O 1
ATOM 1292 N N . LEU A 1 160 ? -13.892 -19.675 7.962 1.00 87.62 160 LEU A N 1
ATOM 1293 C CA . LEU A 1 160 ? -12.903 -19.366 6.925 1.00 87.62 160 LEU A CA 1
ATOM 1294 C C . LEU A 1 160 ? -11.508 -19.851 7.316 1.00 87.62 160 LEU A C 1
ATOM 1296 O O . LEU A 1 160 ? -10.798 -20.417 6.493 1.00 87.62 160 LEU A O 1
ATOM 1300 N N . LYS A 1 161 ? -11.125 -19.682 8.584 1.00 90.25 161 LYS A N 1
ATOM 1301 C CA . LYS A 1 161 ? -9.844 -20.173 9.094 1.00 90.25 161 LYS A CA 1
ATOM 1302 C C . LYS A 1 161 ? -9.736 -21.696 9.011 1.00 90.25 161 LYS A C 1
ATOM 1304 O O . LYS A 1 161 ? -8.664 -22.191 8.681 1.00 90.25 161 LYS A O 1
ATOM 1309 N N . GLU A 1 162 ? -10.814 -22.426 9.288 1.00 90.38 162 GLU A N 1
ATOM 1310 C CA . GLU A 1 162 ? -10.834 -23.885 9.140 1.00 90.38 162 GLU A CA 1
ATOM 1311 C C . GLU A 1 162 ? -10.800 -24.319 7.667 1.00 90.38 162 GLU A C 1
ATOM 1313 O O . GLU A 1 162 ? -10.024 -25.210 7.347 1.00 90.38 162 GLU A O 1
ATOM 1318 N N . ILE A 1 163 ? -11.504 -23.626 6.761 1.00 85.94 163 ILE A N 1
ATOM 1319 C CA . ILE A 1 163 ? -11.414 -23.861 5.302 1.00 85.94 163 ILE A CA 1
ATOM 1320 C C . ILE A 1 163 ? -9.982 -23.640 4.794 1.00 85.94 163 ILE A C 1
ATOM 1322 O O . ILE A 1 163 ? -9.460 -24.422 4.002 1.00 85.94 163 ILE A O 1
ATOM 1326 N N . ILE A 1 164 ? -9.316 -22.585 5.278 1.00 84.75 164 ILE A N 1
ATOM 1327 C CA . ILE A 1 164 ? -7.928 -22.300 4.903 1.00 84.75 164 ILE A CA 1
ATOM 1328 C C . ILE A 1 164 ? -6.989 -23.403 5.388 1.00 84.75 164 ILE A C 1
ATOM 1330 O O . ILE A 1 164 ? -6.107 -23.832 4.648 1.00 84.75 164 ILE A O 1
ATOM 1334 N N . LYS A 1 165 ? -7.175 -23.873 6.624 1.00 89.56 165 LYS A N 1
ATOM 1335 C CA . LYS A 1 165 ? -6.355 -24.945 7.197 1.00 89.56 165 LYS A CA 1
ATOM 1336 C C . LYS A 1 165 ? -6.608 -26.300 6.548 1.00 89.56 165 LYS A C 1
ATOM 1338 O O . LYS A 1 165 ? -5.668 -27.078 6.436 1.00 89.56 165 LYS A O 1
ATOM 1343 N N . SER A 1 166 ? -7.846 -26.595 6.153 1.00 86.19 166 SER A N 1
ATOM 1344 C CA . SER A 1 166 ? -8.201 -27.876 5.540 1.00 86.19 166 SER A CA 1
ATOM 1345 C C . SER A 1 166 ? -7.680 -28.013 4.108 1.00 86.19 166 SER A C 1
ATOM 1347 O O . SER A 1 166 ? -7.791 -29.090 3.530 1.00 86.19 166 SER A O 1
ATOM 1349 N N . GLY A 1 167 ? -7.105 -26.951 3.525 1.00 77.00 167 GLY A N 1
ATOM 1350 C CA . GLY A 1 167 ? -6.535 -26.982 2.177 1.00 77.00 167 GLY A CA 1
ATOM 1351 C C . GLY A 1 167 ? -7.581 -27.187 1.078 1.00 77.00 167 GLY A C 1
ATOM 1352 O O . GLY A 1 167 ? -7.227 -27.407 -0.075 1.00 77.00 167 GLY A O 1
ATOM 1353 N N . THR A 1 168 ? -8.871 -27.080 1.407 1.00 70.25 168 THR A N 1
ATOM 1354 C CA . THR A 1 168 ? -10.014 -27.334 0.512 1.00 70.25 168 THR A CA 1
ATOM 1355 C C . THR A 1 168 ? -10.312 -26.129 -0.390 1.00 70.25 168 THR A C 1
ATOM 1357 O O . THR A 1 168 ? -11.461 -25.817 -0.689 1.00 70.25 168 THR A O 1
ATOM 1360 N N . PHE A 1 169 ? -9.279 -25.395 -0.806 1.00 60.47 169 PHE A N 1
ATOM 1361 C CA . PHE A 1 169 ? -9.436 -24.270 -1.729 1.00 60.47 169 PHE A CA 1
ATOM 1362 C C . PHE A 1 169 ? -9.599 -24.726 -3.183 1.00 60.47 169 PHE A C 1
ATOM 1364 O O . PHE A 1 169 ? -10.290 -24.058 -3.952 1.00 60.47 169 PHE A O 1
ATOM 1371 N N . ASP A 1 170 ? -9.034 -25.881 -3.541 1.00 58.94 170 ASP A N 1
ATOM 1372 C CA . ASP A 1 170 ? -9.062 -26.398 -4.915 1.00 58.94 170 ASP A CA 1
ATOM 1373 C C . ASP A 1 170 ? -10.435 -26.941 -5.350 1.00 58.94 170 ASP A C 1
ATOM 1375 O O . ASP A 1 170 ? -10.710 -27.001 -6.549 1.00 58.94 170 ASP A O 1
ATOM 1379 N N . GLU A 1 171 ? -11.314 -27.321 -4.417 1.00 56.25 171 GLU A N 1
ATOM 1380 C CA . GLU A 1 171 ? -12.683 -27.767 -4.737 1.00 56.25 171 GLU A CA 1
ATOM 1381 C C . GLU A 1 171 ? -13.634 -26.587 -4.976 1.00 56.25 171 GLU A C 1
ATOM 1383 O O . GLU A 1 171 ? -14.355 -26.572 -5.972 1.00 56.25 171 GLU A O 1
ATOM 1388 N N . LEU A 1 172 ? -13.568 -25.537 -4.149 1.00 54.16 172 LEU A N 1
ATOM 1389 C CA . LEU A 1 172 ? -14.413 -24.344 -4.310 1.00 54.16 172 LEU A CA 1
ATOM 1390 C C . LEU A 1 172 ? -14.000 -23.475 -5.509 1.00 54.16 172 LEU A C 1
ATOM 1392 O O . LEU A 1 172 ? -14.844 -22.828 -6.131 1.00 54.16 172 LEU A O 1
ATOM 1396 N N . ALA A 1 173 ? -12.715 -23.480 -5.881 1.00 56.06 173 ALA A N 1
ATOM 1397 C CA . ALA A 1 173 ? -12.242 -22.783 -7.076 1.00 56.06 173 ALA A CA 1
ATOM 1398 C C . ALA A 1 173 ? -12.794 -23.397 -8.376 1.00 56.06 173 ALA A C 1
ATOM 1400 O O . ALA A 1 173 ? -12.985 -22.672 -9.351 1.00 56.06 173 ALA A O 1
ATOM 1401 N N . LYS A 1 174 ? -13.092 -24.705 -8.396 1.00 55.47 174 LYS A N 1
ATOM 1402 C CA . LYS A 1 174 ? -13.614 -25.403 -9.584 1.00 55.47 174 LYS A CA 1
ATOM 1403 C C . LYS A 1 174 ? -15.092 -25.115 -9.847 1.00 55.47 174 LYS A C 1
ATOM 1405 O O . LYS A 1 174 ? -15.481 -25.030 -11.008 1.00 55.47 174 LYS A O 1
ATOM 1410 N N . GLU A 1 175 ? -15.894 -24.903 -8.806 1.00 51.34 175 GLU A N 1
ATOM 1411 C CA . GLU A 1 175 ? -17.324 -24.589 -8.962 1.00 51.34 175 GLU A CA 1
ATOM 1412 C C . GLU A 1 175 ? -17.586 -23.101 -9.256 1.00 51.34 175 GLU A C 1
ATOM 1414 O O . GLU A 1 175 ? -18.533 -22.773 -9.966 1.00 51.34 175 GLU A O 1
ATOM 1419 N N . GLY A 1 176 ? -16.722 -22.186 -8.797 1.00 47.19 176 GLY A N 1
ATOM 1420 C CA . GLY A 1 176 ? -16.849 -20.750 -9.092 1.00 47.19 176 GLY A CA 1
ATOM 1421 C C . GLY A 1 176 ? -16.334 -20.319 -10.475 1.00 47.19 176 GLY A C 1
ATOM 1422 O O . GLY A 1 176 ? -16.787 -19.307 -11.015 1.00 47.19 176 GLY A O 1
ATOM 1423 N N . PHE A 1 177 ? -15.402 -21.071 -11.075 1.00 42.66 177 PHE A N 1
ATOM 1424 C CA . PHE A 1 177 ? -14.785 -20.710 -12.363 1.00 42.66 177 PHE A CA 1
ATOM 1425 C C . PHE A 1 177 ? -15.692 -20.968 -13.573 1.00 42.66 177 PHE A C 1
ATOM 1427 O O . PHE A 1 177 ? -15.582 -20.292 -14.599 1.00 42.66 177 PHE A O 1
ATOM 1434 N N . THR A 1 178 ? -16.612 -21.924 -13.472 1.00 47.69 178 THR A N 1
ATOM 1435 C CA . THR A 1 178 ? -17.535 -22.243 -14.568 1.00 47.69 178 THR A CA 1
ATOM 1436 C C . THR A 1 178 ? -18.582 -21.149 -14.751 1.00 47.69 178 THR A C 1
ATOM 1438 O O . THR A 1 178 ? -18.941 -20.840 -15.878 1.00 47.69 178 THR A O 1
ATOM 1441 N N . GLN A 1 179 ? -19.011 -20.463 -13.689 1.00 42.22 179 GLN A N 1
ATOM 1442 C CA . GLN A 1 179 ? -20.018 -19.405 -13.819 1.00 42.22 179 GLN A CA 1
ATOM 1443 C C . GLN A 1 179 ? -19.445 -18.080 -14.358 1.00 42.22 179 GLN A C 1
ATOM 1445 O O . GLN A 1 179 ? -20.139 -17.347 -15.060 1.00 42.22 179 GLN A O 1
ATOM 1450 N N . TRP A 1 180 ? -18.162 -17.796 -14.105 1.00 39.16 180 TRP A N 1
ATOM 1451 C CA . TRP A 1 180 ? -17.480 -16.611 -14.647 1.00 39.16 180 TRP A CA 1
ATOM 1452 C C . TRP A 1 180 ? -17.062 -16.760 -16.116 1.00 39.16 180 TRP A C 1
ATOM 1454 O O . TRP A 1 180 ? -17.029 -15.770 -16.842 1.00 39.16 180 TRP A O 1
ATOM 1464 N N . THR A 1 181 ? -16.792 -17.984 -16.578 1.00 44.19 181 THR A N 1
ATOM 1465 C CA . THR A 1 181 ? -16.396 -18.248 -17.975 1.00 44.19 181 THR A CA 1
ATOM 1466 C C . THR A 1 181 ? -17.558 -18.128 -18.967 1.00 44.19 181 THR A C 1
ATOM 1468 O O . THR A 1 181 ? -17.334 -17.783 -20.127 1.00 44.19 181 THR A O 1
ATOM 1471 N N . PHE A 1 182 ? -18.809 -18.323 -18.529 1.00 37.97 182 PHE A N 1
ATOM 1472 C CA . PHE A 1 182 ? -19.981 -18.083 -19.382 1.00 37.97 182 PHE A CA 1
ATOM 1473 C C . PHE A 1 182 ? -20.247 -16.593 -19.630 1.00 37.97 182 PHE A C 1
ATOM 1475 O O . PHE A 1 182 ? -20.595 -16.225 -20.748 1.00 37.97 182 PHE A O 1
ATOM 1482 N N . PHE A 1 183 ? -20.007 -15.721 -18.646 1.00 32.16 183 PHE A N 1
ATOM 1483 C CA . PHE A 1 183 ? -20.225 -14.277 -18.810 1.00 32.16 183 PHE A CA 1
ATOM 1484 C C . PHE A 1 183 ? -19.212 -13.612 -19.752 1.00 32.16 183 PHE A C 1
ATOM 1486 O O . PHE A 1 183 ? -19.526 -12.610 -20.388 1.00 32.16 183 PHE A O 1
ATOM 1493 N N . THR A 1 184 ? -17.999 -14.159 -19.872 1.00 42.72 184 THR A N 1
ATOM 1494 C CA . THR A 1 184 ? -16.966 -13.598 -20.757 1.00 42.72 184 THR A CA 1
ATOM 1495 C C . THR A 1 184 ? -17.132 -14.004 -22.220 1.00 42.72 184 THR A C 1
ATOM 1497 O O . THR A 1 184 ? -16.658 -13.288 -23.098 1.00 42.72 184 THR A O 1
ATOM 1500 N N . ASN A 1 185 ? -17.817 -15.117 -22.504 1.00 40.66 185 ASN A N 1
ATOM 1501 C CA . ASN A 1 185 ? -17.954 -15.636 -23.870 1.00 40.66 185 ASN A CA 1
ATOM 1502 C C . ASN A 1 185 ? -19.001 -14.895 -24.718 1.00 40.66 185 ASN A C 1
ATOM 1504 O O . ASN A 1 185 ? -18.929 -14.953 -25.941 1.00 40.66 185 ASN A O 1
ATOM 1508 N N . GLU A 1 186 ? -19.948 -14.178 -24.108 1.00 44.19 186 GLU A N 1
ATOM 1509 C CA . GLU A 1 186 ? -21.033 -13.501 -24.842 1.00 44.19 186 GLU A CA 1
ATOM 1510 C C . GLU A 1 186 ? -20.668 -12.070 -25.303 1.00 44.19 186 GLU A C 1
ATOM 1512 O O . GLU A 1 186 ? -21.424 -11.443 -26.040 1.00 44.19 186 GLU A O 1
ATOM 1517 N N . MET A 1 187 ? -19.492 -11.550 -24.915 1.00 42.53 187 MET A N 1
ATOM 1518 C CA . MET A 1 187 ? -19.047 -10.179 -25.233 1.00 42.53 187 MET A CA 1
ATOM 1519 C C . MET A 1 187 ? -17.759 -10.063 -26.067 1.00 42.53 187 MET A C 1
ATOM 1521 O O . MET A 1 187 ? -17.335 -8.943 -26.355 1.00 42.53 187 MET A O 1
ATOM 1525 N N . MET A 1 188 ? -17.132 -11.162 -26.492 1.00 41.72 188 MET A N 1
ATOM 1526 C CA . MET A 1 188 ? -15.932 -11.086 -27.338 1.00 41.72 188 MET A CA 1
ATOM 1527 C C . MET A 1 188 ? -16.304 -11.086 -28.825 1.00 41.72 188 MET A C 1
ATOM 1529 O O . MET A 1 188 ? -16.709 -12.098 -29.394 1.00 41.72 188 MET A O 1
ATOM 1533 N N . THR A 1 189 ? -16.169 -9.918 -29.454 1.00 51.97 189 THR A N 1
ATOM 1534 C CA . THR A 1 189 ? -16.225 -9.738 -30.907 1.00 51.97 189 THR A CA 1
ATOM 1535 C C . THR A 1 189 ? -15.016 -10.391 -31.593 1.00 51.97 189 THR A C 1
ATOM 1537 O O . THR A 1 189 ? -13.966 -10.596 -30.987 1.00 51.97 189 THR A O 1
ATOM 1540 N N . ASP A 1 190 ? -15.179 -10.730 -32.878 1.00 42.81 190 ASP A N 1
ATOM 1541 C CA . ASP A 1 190 ? -14.354 -11.649 -33.691 1.00 42.81 190 ASP A CA 1
ATOM 1542 C C . ASP A 1 190 ? -12.830 -11.391 -33.782 1.00 42.81 190 ASP A C 1
ATOM 1544 O O . ASP A 1 190 ? -12.119 -12.168 -34.420 1.00 42.81 190 ASP A O 1
ATOM 1548 N N . THR A 1 191 ? -12.278 -10.363 -33.140 1.00 47.25 191 THR A N 1
ATOM 1549 C CA . THR A 1 191 ? -10.830 -10.096 -33.145 1.00 47.25 191 THR A CA 1
ATOM 1550 C C . THR A 1 191 ? -10.029 -10.930 -32.142 1.00 47.25 191 THR A C 1
ATOM 1552 O O . THR A 1 191 ? -8.825 -11.092 -32.332 1.00 47.25 191 THR A O 1
ATOM 1555 N N . ASP A 1 192 ? -10.670 -11.531 -31.135 1.00 42.31 192 ASP A N 1
ATOM 1556 C CA . ASP A 1 192 ? -9.961 -12.263 -30.069 1.00 42.31 192 ASP A CA 1
ATOM 1557 C C . ASP A 1 192 ? -9.779 -13.770 -30.340 1.00 42.31 192 ASP A C 1
ATOM 1559 O O . ASP A 1 192 ? -9.122 -14.477 -29.576 1.00 42.31 192 ASP A O 1
ATOM 1563 N N . LYS A 1 193 ? -10.258 -14.273 -31.487 1.00 42.84 193 LYS A N 1
ATOM 1564 C CA . LYS A 1 193 ? -10.006 -15.659 -31.934 1.00 42.84 193 LYS A CA 1
ATOM 1565 C C . LYS A 1 193 ? -8.564 -15.904 -32.406 1.00 42.84 193 LYS A C 1
ATOM 1567 O O . LYS A 1 193 ? -8.189 -17.049 -32.640 1.00 42.84 193 LYS A O 1
ATOM 1572 N N . LEU A 1 194 ? -7.743 -14.859 -32.539 1.00 39.50 194 LEU A N 1
ATOM 1573 C CA . LEU A 1 194 ? -6.400 -14.954 -33.126 1.00 39.50 194 LEU A CA 1
ATOM 1574 C C . LEU A 1 194 ? -5.263 -15.262 -32.135 1.00 39.50 194 LEU A C 1
ATOM 1576 O O . LEU A 1 194 ? -4.141 -15.471 -32.578 1.00 39.50 194 LEU A O 1
ATOM 1580 N N . ILE A 1 195 ? -5.515 -15.337 -30.823 1.00 43.56 195 ILE A N 1
ATOM 1581 C CA . ILE A 1 195 ? -4.450 -15.580 -29.818 1.00 43.56 195 ILE A CA 1
ATOM 1582 C C . ILE A 1 195 ? -4.430 -17.037 -29.308 1.00 43.56 195 ILE A C 1
ATOM 1584 O O . ILE A 1 195 ? -3.586 -17.420 -28.506 1.00 43.56 195 ILE A O 1
ATOM 1588 N N . LEU A 1 196 ? -5.293 -17.902 -29.845 1.00 37.22 196 LEU A N 1
ATOM 1589 C CA . LEU A 1 196 ? -5.295 -19.346 -29.570 1.00 37.22 196 LEU A CA 1
ATOM 1590 C C . LEU A 1 196 ? -4.777 -20.170 -30.756 1.00 37.22 196 LEU A C 1
ATOM 1592 O O . LEU A 1 196 ? -5.183 -21.304 -30.965 1.00 37.22 196 LEU A O 1
ATOM 1596 N N . VAL A 1 197 ? -3.853 -19.611 -31.534 1.00 36.50 197 VAL A N 1
ATOM 1597 C CA . VAL A 1 197 ? -2.954 -20.390 -32.387 1.00 36.50 197 VAL A CA 1
ATOM 1598 C C . VAL A 1 197 ? -1.605 -19.698 -32.339 1.00 36.50 197 VAL A C 1
ATOM 1600 O O . VAL A 1 197 ? -1.399 -18.707 -33.028 1.00 36.50 197 VAL A O 1
ATOM 1603 N N . LEU A 1 198 ? -0.714 -20.192 -31.489 1.00 26.81 198 LEU A N 1
ATOM 1604 C CA . LEU A 1 198 ? 0.678 -20.493 -31.818 1.00 26.81 198 LEU A CA 1
ATOM 1605 C C . LEU A 1 198 ? 1.391 -20.960 -30.544 1.00 26.81 198 LEU A C 1
ATOM 1607 O O . LEU A 1 198 ? 1.209 -20.399 -29.466 1.00 26.81 198 LEU A O 1
ATOM 1611 N N . LEU A 1 199 ? 2.129 -22.049 -30.743 1.00 39.44 199 LEU A N 1
ATOM 1612 C CA . LEU A 1 199 ? 3.078 -22.704 -29.847 1.00 39.44 199 LEU A CA 1
ATOM 1613 C C . LEU A 1 199 ? 4.038 -21.727 -29.156 1.00 39.44 199 LEU A C 1
ATOM 1615 O O . LEU A 1 199 ? 4.455 -20.749 -29.818 1.00 39.44 199 LEU A O 1
#

Radius of gyration: 29.89 Å; chains: 1; bounding box: 60×48×90 Å

pLDDT: mean 70.18, std 18.8, range [26.81, 96.25]

Organism: NCBI:txid586833

Foldseek 3Di:
DAQFALAPPGPHGCVVDPPWDKDFQDDCVPDVPSNVLVLVLSPDQDDPVDPDGDDDDRNHIHIDDPDPDDDPPPDSVVVVVVVVVVVVVVVVVVVVVVVVVVVVVVVVVVVVVVVVVPPPDDDDDDDPPDPVPPPPVVVVVVVVVVVVVVVVVVVVVVVVVVCVVVVVPVVVVVVVVVVVVVVVVVPDDPPPVPPPDDD

Sequence (199 aa):
MPDSCCAVGCTNRRREKPGLCFYRIPSFKDNPERRNLWISAIKRNSAPEESKPWQPSKYTHVFAANTSSTISNAQSYIQVNTSIHSLMERYEQHNRMKNKRAEEKRQDAVEVLLQLSSVPDAEPAPPAEDEQQCQNKTCKEKFERLQRECYELRGGNQRLKEIIKSGTFDELAKEGFTQWTFFTNEMMTDTDKLILVLL